Protein AF-A0A9W6RHB8-F1 (afdb_monomer)

Structure (mmCIF, N/CA/C/O backbone):
data_AF-A0A9W6RHB8-F1
#
_entry.id   AF-A0A9W6RHB8-F1
#
loop_
_atom_site.group_PDB
_atom_site.id
_atom_site.type_symbol
_atom_site.label_atom_id
_atom_site.label_alt_id
_atom_site.label_comp_id
_atom_site.label_asym_id
_atom_site.label_entity_id
_atom_site.label_seq_id
_atom_site.pdbx_PDB_ins_code
_atom_site.Cartn_x
_atom_site.Cartn_y
_atom_site.Cartn_z
_atom_site.occupancy
_atom_site.B_iso_or_equiv
_atom_site.auth_seq_id
_atom_site.auth_comp_id
_atom_site.auth_asym_id
_atom_site.auth_atom_id
_atom_site.pdbx_PDB_model_num
ATOM 1 N N . MET A 1 1 ? 45.678 -31.808 -32.257 1.00 39.28 1 MET A N 1
ATOM 2 C CA . MET A 1 1 ? 44.587 -31.016 -32.861 1.00 39.28 1 MET A CA 1
ATOM 3 C C . MET A 1 1 ? 43.554 -30.715 -31.785 1.00 39.28 1 MET A C 1
ATOM 5 O O . MET A 1 1 ? 42.701 -31.534 -31.493 1.00 39.28 1 MET A O 1
ATOM 9 N N . ARG A 1 2 ? 43.715 -29.581 -31.110 1.00 42.38 2 ARG A N 1
ATOM 10 C CA . ARG A 1 2 ? 42.688 -28.933 -30.282 1.00 42.38 2 ARG A CA 1
ATOM 11 C C . ARG A 1 2 ? 42.428 -27.611 -30.992 1.00 42.38 2 ARG A C 1
ATOM 13 O O . ARG A 1 2 ? 43.430 -27.062 -31.427 1.00 42.38 2 ARG A O 1
ATOM 20 N N . HIS A 1 3 ? 41.183 -27.165 -31.146 1.00 41.72 3 HIS A N 1
ATOM 21 C CA . HIS A 1 3 ? 40.726 -25.764 -31.288 1.00 41.72 3 HIS A CA 1
ATOM 22 C C . HIS A 1 3 ? 39.282 -25.791 -31.819 1.00 41.72 3 HIS A C 1
ATOM 24 O O . HIS A 1 3 ? 39.060 -25.892 -33.020 1.00 41.72 3 HIS A O 1
ATOM 30 N N . SER A 1 4 ? 38.302 -25.758 -30.915 1.00 49.09 4 SER A N 1
ATOM 31 C CA . SER A 1 4 ? 36.904 -25.363 -31.172 1.00 49.09 4 SER A CA 1
ATOM 32 C C . SER A 1 4 ? 36.221 -25.205 -29.818 1.00 49.09 4 SER A C 1
ATOM 34 O O . SER A 1 4 ? 35.579 -26.116 -29.316 1.00 49.09 4 SER A O 1
ATOM 36 N N . GLY A 1 5 ? 36.486 -24.074 -29.169 1.00 51.03 5 GLY A N 1
ATOM 37 C CA . GLY A 1 5 ? 35.909 -23.735 -27.865 1.00 51.03 5 GLY A CA 1
ATOM 38 C C . GLY A 1 5 ? 35.937 -22.237 -27.563 1.00 51.03 5 GLY A C 1
ATOM 39 O O . GLY A 1 5 ? 35.930 -21.855 -26.403 1.00 51.03 5 GLY A O 1
ATOM 40 N N . ILE A 1 6 ? 36.042 -21.390 -28.595 1.00 51.69 6 ILE A N 1
ATOM 41 C CA . ILE A 1 6 ? 36.184 -19.928 -28.444 1.00 51.69 6 ILE A CA 1
ATOM 42 C C . ILE A 1 6 ? 34.972 -19.181 -29.040 1.00 51.69 6 ILE A C 1
ATOM 44 O O . ILE A 1 6 ? 34.715 -18.041 -28.671 1.00 51.69 6 ILE A O 1
ATOM 48 N N . ALA A 1 7 ? 34.170 -19.823 -29.899 1.00 50.28 7 ALA A N 1
ATOM 49 C CA . ALA A 1 7 ? 33.041 -19.165 -30.562 1.00 50.28 7 ALA A CA 1
ATOM 50 C C . ALA A 1 7 ? 31.813 -18.948 -29.650 1.00 50.28 7 ALA A C 1
ATOM 52 O O . ALA A 1 7 ? 31.129 -17.943 -29.811 1.00 50.28 7 ALA A O 1
ATOM 53 N N . ASP A 1 8 ? 31.567 -19.814 -28.659 1.00 50.69 8 ASP A N 1
ATOM 54 C CA . ASP A 1 8 ? 30.378 -19.694 -27.791 1.00 50.69 8 ASP A CA 1
ATOM 55 C C . ASP A 1 8 ? 30.495 -18.581 -26.741 1.00 50.69 8 ASP A C 1
ATOM 57 O O . ASP A 1 8 ? 29.520 -17.895 -26.447 1.00 50.69 8 ASP A O 1
ATOM 61 N N . ALA A 1 9 ? 31.693 -18.335 -26.204 1.00 48.38 9 ALA A N 1
ATOM 62 C CA . ALA A 1 9 ? 31.895 -17.275 -25.213 1.00 48.38 9 ALA A CA 1
ATOM 63 C C . ALA A 1 9 ? 31.815 -15.869 -25.836 1.00 48.38 9 ALA A C 1
ATOM 65 O O . ALA A 1 9 ? 31.372 -14.923 -25.186 1.00 48.38 9 ALA A O 1
ATOM 66 N N . ALA A 1 10 ? 32.211 -15.733 -27.105 1.00 47.25 10 ALA A N 1
ATOM 67 C CA . ALA A 1 10 ? 32.173 -14.461 -27.818 1.00 47.25 10 ALA A CA 1
ATOM 68 C C . ALA A 1 10 ? 30.740 -14.047 -28.197 1.00 47.25 10 ALA A C 1
ATOM 70 O O . ALA A 1 10 ? 30.417 -12.867 -28.133 1.00 47.25 10 ALA A O 1
ATOM 71 N N . ILE A 1 11 ? 29.861 -15.000 -28.528 1.00 46.91 11 ILE A N 1
ATOM 72 C CA . ILE A 1 11 ? 28.458 -14.713 -28.874 1.00 46.91 11 ILE A CA 1
ATOM 73 C C . ILE A 1 11 ? 27.655 -14.264 -27.639 1.00 46.91 11 ILE A C 1
ATOM 75 O O . ILE A 1 11 ? 26.781 -13.409 -27.756 1.00 46.91 11 ILE A O 1
ATOM 79 N N . ILE A 1 12 ? 27.995 -14.756 -26.442 1.00 49.03 12 ILE A N 1
ATOM 80 C CA . ILE A 1 12 ? 27.345 -14.340 -25.185 1.00 49.03 12 ILE A CA 1
ATOM 81 C C . ILE A 1 12 ? 27.766 -12.917 -24.766 1.00 49.03 12 ILE A C 1
ATOM 83 O O . ILE A 1 12 ? 26.968 -12.193 -24.175 1.00 49.03 12 ILE A O 1
ATOM 87 N N . ALA A 1 13 ? 28.980 -12.474 -25.111 1.00 42.53 13 ALA A N 1
ATOM 88 C CA . ALA A 1 13 ? 29.477 -11.143 -24.747 1.00 42.53 13 ALA A CA 1
ATOM 89 C C . ALA A 1 13 ? 28.853 -9.998 -25.570 1.00 42.53 13 ALA A C 1
ATOM 91 O O . ALA A 1 13 ? 28.690 -8.896 -25.056 1.00 42.53 13 ALA A O 1
ATOM 92 N N . VAL A 1 14 ? 28.455 -10.243 -26.824 1.00 43.41 14 VAL A N 1
ATOM 93 C CA . VAL A 1 14 ? 27.941 -9.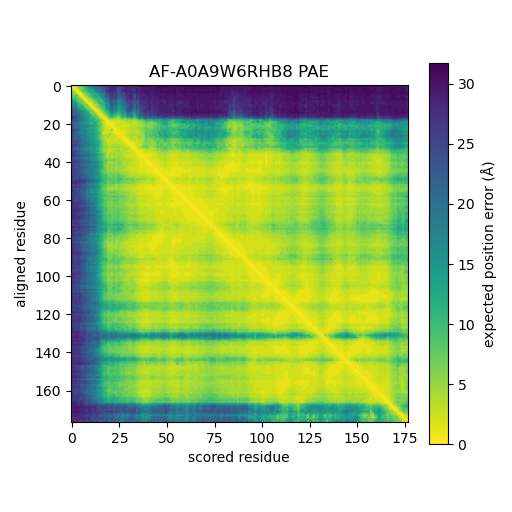185 -27.722 1.00 43.41 14 VAL A CA 1
ATOM 94 C C . VAL A 1 14 ? 26.537 -8.698 -27.325 1.00 43.41 14 VAL A C 1
ATOM 96 O O . VAL A 1 14 ? 26.160 -7.583 -27.663 1.00 43.41 14 VAL A O 1
ATOM 99 N N . MET A 1 15 ? 25.774 -9.477 -26.551 1.00 50.97 15 MET A N 1
ATOM 100 C CA . MET A 1 15 ? 24.428 -9.092 -26.088 1.00 50.97 15 MET A CA 1
ATOM 101 C C . MET A 1 15 ? 24.429 -8.287 -24.770 1.00 50.97 15 MET A C 1
ATOM 103 O O . MET A 1 15 ? 23.370 -7.860 -24.319 1.00 50.97 15 MET A O 1
ATOM 107 N N . ALA A 1 16 ? 25.586 -8.098 -24.121 1.00 52.25 16 ALA A N 1
ATOM 108 C CA . ALA A 1 16 ? 25.685 -7.486 -22.788 1.00 52.25 16 ALA A CA 1
ATOM 109 C C . ALA A 1 16 ? 26.006 -5.975 -22.793 1.00 52.25 16 ALA A C 1
ATOM 111 O O . ALA A 1 16 ? 25.901 -5.336 -21.747 1.00 52.25 16 ALA A O 1
ATOM 112 N N . ASP A 1 17 ? 26.358 -5.402 -23.950 1.00 56.12 17 ASP A N 1
ATOM 113 C CA . ASP A 1 17 ? 26.858 -4.020 -24.079 1.00 56.12 17 ASP A CA 1
ATOM 114 C 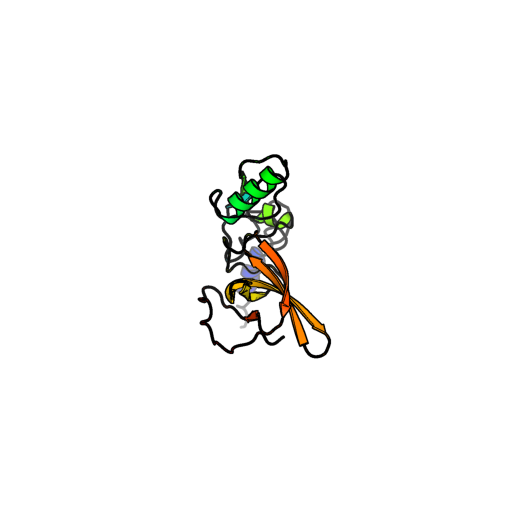C . ASP A 1 17 ? 25.861 -3.030 -24.711 1.00 56.12 17 ASP A C 1
ATOM 116 O O . ASP A 1 17 ? 26.186 -1.858 -24.923 1.00 56.12 17 ASP A O 1
ATOM 120 N N . GLU A 1 18 ? 24.623 -3.447 -24.985 1.00 75.62 18 GLU A N 1
ATOM 121 C CA . GLU A 1 18 ? 23.600 -2.529 -25.489 1.00 75.62 18 GLU A CA 1
ATOM 122 C C . GLU A 1 18 ? 23.061 -1.667 -24.344 1.00 75.62 18 GLU A C 1
ATOM 124 O O . GLU A 1 18 ? 22.109 -2.003 -23.635 1.00 75.62 18 GLU A O 1
ATOM 129 N N . ARG A 1 19 ? 23.720 -0.523 -24.146 1.00 82.44 19 ARG A N 1
ATOM 130 C CA . ARG A 1 19 ? 23.210 0.561 -23.311 1.00 82.44 19 ARG A CA 1
ATOM 131 C C . ARG A 1 19 ? 21.810 0.932 -23.781 1.00 82.44 19 ARG A C 1
ATOM 133 O O . ARG A 1 19 ? 21.548 1.056 -24.976 1.00 82.44 19 ARG A O 1
ATOM 140 N N . CYS A 1 20 ? 20.907 1.143 -22.835 1.00 84.38 20 CYS A N 1
ATOM 141 C CA . CYS A 1 20 ? 19.590 1.664 -23.164 1.00 84.38 20 CYS A CA 1
ATOM 142 C C . CYS A 1 20 ? 19.690 3.097 -23.715 1.00 84.38 20 CYS A C 1
ATOM 144 O O . CYS A 1 20 ? 20.724 3.754 -23.603 1.00 84.38 20 CYS A O 1
ATOM 146 N N . MET A 1 21 ? 18.583 3.639 -24.227 1.00 84.75 21 MET A N 1
ATOM 147 C CA . MET A 1 21 ? 18.522 5.026 -24.720 1.00 84.75 21 MET A CA 1
ATOM 148 C C . MET A 1 21 ? 18.875 6.103 -23.673 1.00 84.75 21 MET A C 1
ATOM 150 O O . MET A 1 21 ? 19.040 7.266 -24.024 1.00 84.75 21 MET A O 1
ATOM 154 N N . HIS A 1 22 ? 18.997 5.719 -22.399 1.00 83.00 22 HIS A N 1
ATOM 155 C CA . HIS A 1 22 ? 19.451 6.564 -21.292 1.00 83.00 22 HIS A CA 1
ATOM 156 C C . HIS A 1 22 ? 20.945 6.379 -20.974 1.00 83.00 22 HIS A C 1
ATOM 158 O O . HIS A 1 22 ? 21.378 6.719 -19.877 1.00 83.00 22 HIS A O 1
ATOM 164 N N . ASP A 1 23 ? 21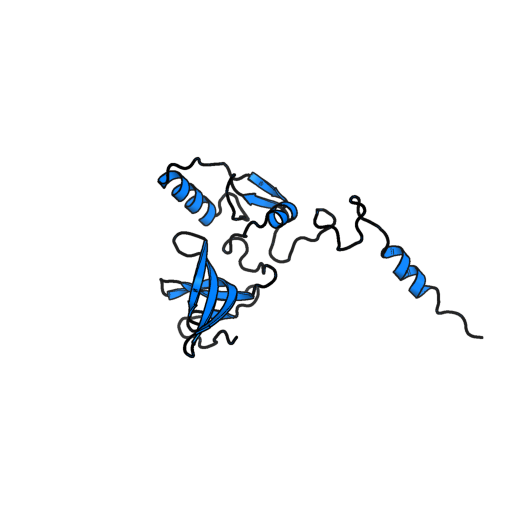.708 5.779 -21.893 1.00 86.62 23 ASP A N 1
ATOM 165 C CA . ASP A 1 23 ? 23.151 5.515 -21.793 1.00 86.62 23 ASP A CA 1
ATOM 166 C C . ASP A 1 23 ? 23.568 4.627 -20.598 1.00 86.62 23 ASP A C 1
ATOM 168 O O . ASP A 1 23 ? 24.739 4.522 -20.226 1.00 86.62 23 ASP A O 1
ATOM 172 N N . MET A 1 24 ? 22.599 3.932 -19.999 1.00 84.50 24 MET A N 1
ATOM 173 C CA . MET A 1 24 ? 22.809 3.016 -18.878 1.00 84.50 24 MET A CA 1
ATOM 174 C C . MET A 1 24 ? 22.868 1.563 -19.337 1.00 84.50 24 MET A C 1
ATOM 176 O O . MET A 1 24 ? 22.152 1.176 -20.263 1.00 84.50 24 MET A O 1
ATOM 180 N N . LEU A 1 25 ? 23.684 0.754 -18.655 1.00 84.62 25 LEU A N 1
ATOM 181 C CA . LEU A 1 25 ? 23.792 -0.683 -18.914 1.00 84.62 25 LEU A CA 1
ATOM 182 C C . LEU A 1 25 ? 22.473 -1.417 -18.599 1.00 84.62 25 LEU A C 1
ATOM 184 O O . LEU A 1 25 ? 21.664 -0.922 -17.797 1.00 84.62 25 LEU A O 1
ATOM 188 N N . PRO A 1 26 ? 22.258 -2.615 -19.176 1.00 76.94 26 PRO A N 1
ATOM 189 C CA . PRO A 1 26 ? 21.133 -3.472 -18.820 1.00 76.94 26 PRO A CA 1
ATOM 190 C C . PRO A 1 26 ? 20.999 -3.645 -17.298 1.00 76.94 26 PRO A C 1
ATOM 192 O O . PRO A 1 26 ? 21.971 -3.915 -16.594 1.00 76.94 26 PRO A O 1
ATOM 195 N N . GLY A 1 27 ? 19.788 -3.437 -16.774 1.00 75.69 27 GLY A N 1
ATOM 196 C CA . GLY A 1 27 ? 19.489 -3.533 -15.339 1.00 75.69 27 GLY A CA 1
ATOM 197 C C . GLY A 1 27 ? 19.832 -2.298 -14.490 1.00 75.69 27 GLY A C 1
ATOM 198 O O . GLY A 1 27 ? 19.413 -2.242 -13.337 1.00 75.69 27 GLY A O 1
ATOM 199 N N . GLN A 1 28 ? 20.527 -1.289 -15.029 1.00 83.00 28 GLN A N 1
ATOM 200 C CA . GLN A 1 28 ? 20.827 -0.041 -14.302 1.00 83.00 28 GLN A CA 1
ATOM 201 C C . GLN A 1 28 ? 19.791 1.062 -14.550 1.00 83.00 28 GLN A C 1
ATOM 203 O O . GLN A 1 28 ? 19.657 1.992 -13.756 1.00 83.00 28 GLN A O 1
ATOM 208 N N . CYS A 1 29 ? 19.027 0.964 -15.640 1.00 85.25 29 CYS A N 1
ATOM 209 C CA . CYS A 1 29 ? 17.996 1.941 -15.954 1.00 85.25 29 CYS A CA 1
ATOM 210 C C . CYS A 1 29 ? 16.709 1.699 -15.159 1.00 85.25 29 CYS A C 1
ATOM 212 O O . CYS A 1 29 ? 16.067 0.659 -15.281 1.00 85.25 29 CYS A O 1
ATOM 214 N N . GLY A 1 30 ? 16.298 2.705 -14.385 1.00 82.50 30 GLY A N 1
ATOM 215 C CA . GLY A 1 30 ? 15.066 2.679 -13.601 1.00 82.50 30 GLY A CA 1
ATOM 216 C C . GLY A 1 30 ? 13.790 3.023 -14.374 1.00 82.50 30 GLY A C 1
ATOM 217 O O . GLY A 1 30 ? 12.745 3.061 -13.742 1.00 82.50 30 GLY A O 1
ATOM 218 N N . GLN A 1 31 ? 13.856 3.291 -15.684 1.00 81.50 31 GLN A N 1
ATOM 219 C CA . GLN A 1 31 ? 12.739 3.811 -16.490 1.00 81.50 31 GLN A CA 1
ATOM 220 C C . GLN A 1 31 ? 12.197 2.782 -17.491 1.00 81.50 31 GLN A C 1
ATOM 222 O O . GLN A 1 31 ? 12.889 1.836 -17.877 1.00 81.50 31 GLN A O 1
ATOM 227 N N . ARG A 1 32 ? 10.965 2.983 -17.972 1.00 82.00 32 ARG A N 1
ATOM 228 C CA . ARG A 1 32 ? 10.413 2.220 -19.105 1.00 82.00 32 ARG A CA 1
ATOM 229 C C . ARG A 1 32 ? 11.061 2.645 -20.433 1.00 82.00 32 ARG A C 1
ATOM 231 O O . ARG A 1 32 ? 11.440 3.802 -20.577 1.00 82.00 32 ARG A O 1
ATOM 238 N N . PRO A 1 33 ? 11.183 1.733 -21.416 1.00 80.88 33 PRO A N 1
ATOM 239 C CA . PRO A 1 33 ? 10.848 0.304 -21.367 1.00 80.88 33 PRO A CA 1
ATOM 240 C C . PRO A 1 33 ? 11.941 -0.571 -20.724 1.00 80.88 33 PRO A C 1
ATOM 242 O O . PRO A 1 33 ? 11.778 -1.783 -20.671 1.00 80.88 33 PRO A O 1
ATOM 245 N N . CYS A 1 34 ? 13.034 0.026 -20.246 1.00 84.25 34 CYS A N 1
ATOM 246 C CA . CYS A 1 34 ? 14.246 -0.670 -19.805 1.00 84.25 34 CYS A CA 1
ATOM 247 C C . CYS A 1 34 ? 14.060 -1.496 -18.523 1.00 84.25 34 CYS A C 1
ATOM 249 O O . CYS A 1 34 ? 14.782 -2.467 -18.313 1.00 84.25 34 CYS A O 1
ATOM 251 N N . ARG A 1 35 ? 13.118 -1.098 -17.662 1.00 85.25 35 ARG A N 1
ATOM 252 C CA . ARG A 1 35 ? 12.757 -1.816 -16.438 1.00 85.25 35 ARG A CA 1
ATOM 253 C C . ARG A 1 35 ? 11.491 -2.646 -16.633 1.00 85.25 35 ARG A C 1
ATOM 255 O O . ARG A 1 35 ? 10.459 -2.140 -17.097 1.00 85.25 35 ARG A O 1
ATOM 262 N N . ASP A 1 36 ? 11.565 -3.902 -16.206 1.00 88.44 36 ASP A N 1
ATOM 263 C CA . ASP A 1 36 ? 10.410 -4.788 -16.140 1.00 88.44 36 ASP A CA 1
ATOM 264 C C . ASP A 1 36 ? 9.433 -4.353 -15.050 1.00 88.44 36 ASP A C 1
ATOM 266 O O . ASP A 1 36 ? 9.810 -3.848 -13.989 1.00 88.44 36 ASP A O 1
ATOM 270 N N . ILE A 1 37 ? 8.149 -4.574 -15.319 1.00 91.44 37 ILE A N 1
ATOM 271 C CA . ILE A 1 37 ? 7.092 -4.337 -14.341 1.00 91.44 37 ILE A CA 1
ATOM 272 C C . ILE A 1 37 ? 7.210 -5.412 -13.256 1.00 91.44 37 ILE A C 1
ATOM 274 O O . ILE A 1 37 ? 7.166 -6.599 -13.591 1.00 91.44 37 ILE A O 1
ATOM 278 N N . PRO A 1 38 ? 7.323 -5.032 -11.970 1.00 91.69 38 PRO A N 1
ATOM 279 C CA . PRO A 1 38 ? 7.390 -6.005 -10.892 1.00 91.69 38 PRO A CA 1
ATOM 280 C C . PRO A 1 38 ? 6.193 -6.961 -10.893 1.00 91.69 38 PRO A C 1
ATOM 282 O O . PRO A 1 38 ? 5.054 -6.562 -11.161 1.00 91.69 38 PRO A O 1
ATOM 285 N N . GLN A 1 39 ? 6.446 -8.223 -10.546 1.00 91.50 39 GLN A N 1
ATOM 286 C CA . GLN A 1 39 ? 5.402 -9.238 -10.456 1.00 91.50 39 GLN A CA 1
ATOM 287 C C . GLN A 1 39 ? 4.272 -8.784 -9.521 1.00 91.50 39 GLN A C 1
ATOM 289 O O . GLN A 1 39 ? 4.505 -8.235 -8.447 1.00 91.50 39 GLN A O 1
ATOM 294 N N . GLY A 1 40 ? 3.027 -9.021 -9.938 1.00 91.94 40 GLY A N 1
ATOM 295 C CA . GLY A 1 40 ? 1.837 -8.624 -9.184 1.00 91.94 40 GLY A CA 1
ATOM 296 C C . GLY A 1 40 ? 1.337 -7.212 -9.499 1.00 91.94 40 GLY A C 1
ATOM 297 O O . GLY A 1 40 ? 0.211 -6.892 -9.115 1.00 91.94 40 GLY A O 1
ATOM 298 N N . LEU A 1 41 ? 2.097 -6.398 -10.243 1.00 95.44 41 LEU A N 1
ATOM 299 C CA . LEU A 1 41 ? 1.672 -5.084 -10.735 1.00 95.44 41 LEU A CA 1
ATOM 300 C C . LEU A 1 41 ? 1.221 -5.116 -12.202 1.00 95.44 41 LEU A C 1
ATOM 302 O O . LEU A 1 41 ? 1.319 -6.121 -12.900 1.00 95.44 41 LEU A O 1
ATOM 306 N N . VAL A 1 42 ? 0.679 -3.986 -12.655 1.00 95.94 42 VAL A N 1
ATOM 307 C CA . VAL A 1 42 ? 0.248 -3.741 -14.038 1.00 95.94 42 VAL A CA 1
ATOM 308 C C . VAL A 1 42 ? 0.959 -2.503 -14.571 1.00 95.94 42 VAL A C 1
ATOM 310 O O . VAL A 1 42 ? 1.327 -1.635 -13.787 1.00 95.94 42 VAL A O 1
ATOM 313 N N . ALA A 1 43 ? 1.102 -2.382 -15.893 1.00 95.12 43 ALA A N 1
ATOM 314 C CA . ALA A 1 43 ? 1.827 -1.270 -16.523 1.00 95.12 43 ALA A CA 1
ATOM 315 C C . ALA A 1 43 ? 1.277 0.121 -16.166 1.00 95.12 43 ALA A C 1
ATOM 317 O O . ALA A 1 43 ? 2.016 1.100 -16.131 1.00 95.12 43 ALA A O 1
ATOM 318 N N . ARG A 1 44 ? -0.035 0.209 -15.930 1.00 96.94 44 ARG A N 1
ATOM 319 C CA . ARG A 1 44 ? -0.780 1.458 -15.765 1.00 96.94 44 ARG A CA 1
ATOM 320 C C . ARG A 1 44 ? -1.530 1.441 -14.444 1.00 96.94 44 ARG A C 1
ATOM 322 O O . ARG A 1 44 ? -2.365 0.567 -14.223 1.00 96.94 44 ARG A O 1
ATOM 329 N N . VAL A 1 45 ? -1.272 2.426 -13.597 1.00 97.88 45 VAL A N 1
ATOM 330 C CA . VAL A 1 45 ? -1.931 2.587 -12.293 1.00 97.88 45 VAL A CA 1
ATOM 331 C C . VAL A 1 45 ? -2.639 3.930 -12.214 1.00 97.88 45 VAL A C 1
ATOM 333 O O . VAL A 1 45 ? -2.397 4.815 -13.031 1.00 97.88 45 VAL A O 1
ATOM 336 N N . TYR A 1 46 ? -3.528 4.074 -11.240 1.00 98.12 46 T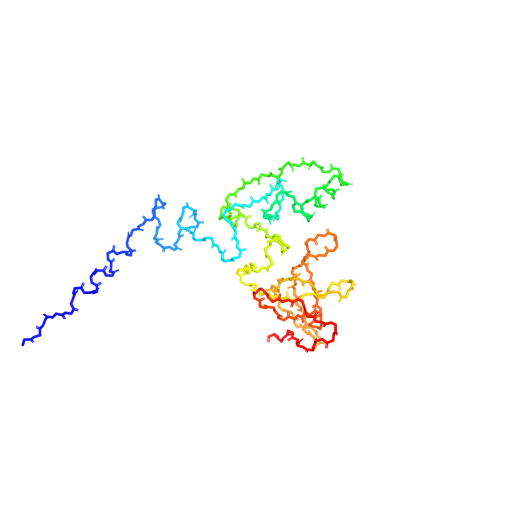YR A N 1
ATOM 337 C CA . TYR A 1 46 ? -4.307 5.276 -10.986 1.00 98.12 46 TYR A CA 1
ATOM 338 C C . TYR A 1 46 ? -3.895 5.899 -9.665 1.00 98.12 46 TYR A C 1
ATOM 340 O O . TYR A 1 46 ? -3.700 5.201 -8.669 1.00 98.12 46 TYR A O 1
ATOM 348 N N . VAL A 1 47 ? -3.802 7.219 -9.651 1.00 96.00 47 VAL A N 1
ATOM 349 C CA . VAL A 1 47 ? -3.535 7.991 -8.443 1.00 96.00 47 VAL A CA 1
ATOM 350 C C . VAL A 1 47 ? -4.166 9.364 -8.569 1.00 96.00 47 VAL A C 1
ATOM 352 O O . VAL A 1 47 ? -4.317 9.883 -9.673 1.00 96.00 47 VAL A O 1
ATOM 355 N N . THR A 1 48 ? -4.545 9.963 -7.452 1.00 95.12 48 THR A N 1
ATOM 356 C CA . THR A 1 48 ? -5.034 11.342 -7.431 1.00 95.12 48 THR A CA 1
ATOM 357 C C . THR A 1 48 ? -3.858 12.295 -7.251 1.00 95.12 48 THR A C 1
ATOM 359 O O . THR A 1 48 ? -2.776 11.910 -6.795 1.00 95.12 48 THR A O 1
ATOM 362 N N . GLU A 1 49 ? -4.038 13.556 -7.623 1.00 92.19 49 GLU A N 1
ATOM 363 C CA . GLU A 1 49 ? -3.077 14.594 -7.255 1.00 92.19 49 GLU A CA 1
ATOM 364 C C . GLU A 1 49 ? -2.930 14.657 -5.724 1.00 92.19 49 GLU A C 1
ATOM 366 O O . GLU A 1 49 ? -3.900 14.443 -4.996 1.00 92.19 49 GLU A O 1
ATOM 371 N N . GLY A 1 50 ? -1.694 14.816 -5.239 1.00 86.75 50 GLY A N 1
ATOM 372 C CA . GLY A 1 50 ? -1.369 14.761 -3.807 1.00 86.75 50 GLY A CA 1
ATOM 373 C C . GLY A 1 50 ? -1.574 13.401 -3.118 1.00 86.75 50 GLY A C 1
ATOM 374 O O . GLY A 1 50 ? -1.352 13.304 -1.919 1.00 86.75 50 GLY A O 1
ATOM 375 N N . GLY A 1 51 ? -2.010 12.358 -3.836 1.00 90.00 51 GLY A N 1
ATOM 376 C CA . GLY A 1 51 ? -2.206 11.019 -3.279 1.00 90.00 51 GLY A CA 1
ATOM 377 C C . GLY A 1 51 ? -0.940 10.159 -3.325 1.00 90.00 51 GLY A C 1
ATOM 378 O O . GLY A 1 51 ? -0.264 10.105 -4.356 1.00 90.00 51 GLY A O 1
ATOM 379 N N . ASP A 1 52 ? -0.693 9.417 -2.244 1.00 90.44 52 ASP A N 1
ATOM 380 C CA . ASP A 1 52 ? 0.507 8.579 -2.068 1.00 90.44 52 ASP A CA 1
ATOM 381 C C . ASP A 1 52 ? 0.270 7.086 -2.332 1.00 90.44 52 ASP A C 1
ATOM 383 O O . ASP A 1 52 ? 1.186 6.277 -2.198 1.00 90.44 52 ASP A O 1
ATOM 387 N N . VAL A 1 53 ? -0.959 6.700 -2.691 1.00 93.94 53 VAL A N 1
ATOM 388 C CA . VAL A 1 53 ? -1.344 5.298 -2.899 1.00 93.94 53 VAL A CA 1
ATOM 389 C C . VAL A 1 53 ? -1.751 5.056 -4.350 1.00 93.94 53 VAL A C 1
ATOM 391 O O . VAL A 1 53 ? -2.614 5.743 -4.895 1.00 93.94 53 VAL A O 1
ATOM 394 N N . LEU A 1 54 ? -1.137 4.053 -4.976 1.00 96.50 54 LEU A N 1
ATOM 395 C CA . LEU A 1 54 ? -1.401 3.624 -6.348 1.00 96.50 54 LEU A CA 1
ATOM 396 C C . LEU A 1 54 ? -2.509 2.570 -6.391 1.00 96.50 54 LEU A C 1
ATOM 398 O O . LEU A 1 54 ? -2.472 1.570 -5.671 1.00 96.50 54 LEU A O 1
ATOM 402 N N . HIS A 1 55 ? -3.472 2.753 -7.287 1.00 97.62 55 HIS A N 1
ATOM 403 C CA . HIS A 1 55 ? -4.630 1.880 -7.454 1.00 97.62 55 HIS A CA 1
ATOM 404 C C . HIS A 1 55 ? -4.643 1.220 -8.837 1.00 97.62 55 HIS A C 1
ATOM 406 O O . HIS A 1 55 ? -4.181 1.788 -9.821 1.00 97.62 55 HIS A O 1
ATOM 412 N N . ARG A 1 56 ? -5.211 0.014 -8.938 1.00 97.38 56 ARG A N 1
ATOM 413 C CA . ARG A 1 56 ? -5.377 -0.691 -10.225 1.00 97.38 56 ARG A CA 1
ATOM 414 C C . ARG A 1 56 ? -6.494 -0.098 -11.087 1.00 97.38 56 ARG A C 1
ATOM 416 O O . ARG A 1 56 ? -6.468 -0.236 -12.301 1.00 97.38 56 ARG A O 1
ATOM 423 N N . SER A 1 57 ? -7.484 0.525 -10.455 1.00 96.69 57 SER A N 1
ATOM 424 C CA . SER A 1 57 ? -8.679 1.064 -11.104 1.00 96.69 57 SER A CA 1
ATOM 425 C C . SER A 1 57 ? -9.078 2.389 -10.445 1.00 96.69 57 SER A C 1
ATOM 427 O O . SER A 1 57 ? -8.918 2.509 -9.223 1.00 96.69 57 SER A O 1
ATOM 429 N N . PRO A 1 58 ? -9.629 3.355 -11.209 1.00 96.31 58 PRO A N 1
ATOM 430 C CA . PRO A 1 58 ? -10.181 4.591 -10.653 1.00 96.31 58 PRO A CA 1
ATOM 431 C C . PRO A 1 58 ? -11.415 4.323 -9.774 1.00 96.31 58 PRO A C 1
ATOM 433 O O . PRO A 1 58 ? -11.777 5.143 -8.936 1.00 96.31 58 PRO A O 1
ATOM 436 N N . ASP A 1 59 ? -12.021 3.140 -9.900 1.00 95.00 59 ASP A N 1
ATOM 437 C CA . ASP A 1 59 ? -13.196 2.716 -9.141 1.00 95.00 59 ASP A CA 1
ATOM 438 C C . ASP A 1 59 ? -12.856 1.945 -7.862 1.00 95.00 59 ASP A C 1
ATOM 440 O O . ASP A 1 59 ? -13.746 1.411 -7.196 1.00 95.00 59 ASP A O 1
ATOM 444 N N . CYS A 1 60 ? -11.571 1.860 -7.503 1.00 94.56 60 CYS A N 1
ATOM 445 C CA . CYS A 1 60 ? -11.150 1.188 -6.283 1.00 94.56 60 CYS A CA 1
ATOM 446 C C . CYS A 1 60 ? -11.888 1.763 -5.063 1.00 94.56 60 CYS A C 1
ATOM 448 O O . CYS A 1 60 ? -11.877 2.971 -4.824 1.00 94.56 60 CYS A O 1
ATOM 450 N N . ARG A 1 61 ? -12.486 0.886 -4.246 1.00 92.06 61 ARG A N 1
ATOM 451 C CA . ARG A 1 61 ? -13.210 1.292 -3.033 1.00 92.06 61 ARG A CA 1
ATOM 452 C C . ARG A 1 61 ? -12.342 2.156 -2.111 1.00 92.06 61 ARG A C 1
ATOM 454 O O . ARG A 1 61 ? -12.776 3.234 -1.727 1.00 92.06 61 ARG A O 1
ATOM 461 N N . ALA A 1 62 ? -11.105 1.729 -1.841 1.00 91.00 62 ALA A N 1
ATOM 462 C CA . ALA A 1 62 ? -10.175 2.468 -0.986 1.00 91.00 62 ALA A CA 1
ATOM 463 C C . ALA A 1 62 ? -9.820 3.863 -1.542 1.00 91.00 62 ALA A C 1
ATOM 465 O O . ALA A 1 62 ? -9.632 4.802 -0.772 1.00 91.00 62 ALA A O 1
ATOM 466 N N . LEU A 1 63 ? -9.770 4.022 -2.872 1.00 93.50 63 LEU A N 1
ATOM 467 C CA . LEU A 1 63 ? -9.554 5.322 -3.520 1.00 93.50 63 LEU A CA 1
ATOM 468 C C . LEU A 1 63 ? -10.747 6.256 -3.289 1.00 93.50 63 LEU A C 1
ATOM 470 O O . LEU A 1 63 ? -10.573 7.396 -2.860 1.00 93.50 63 LEU A O 1
ATOM 474 N N . ARG A 1 64 ? -11.966 5.751 -3.518 1.00 92.50 64 ARG A N 1
ATOM 475 C CA . ARG A 1 64 ? -13.213 6.498 -3.288 1.00 92.50 64 ARG A CA 1
ATOM 476 C C . ARG A 1 64 ? -13.366 6.894 -1.820 1.00 92.50 64 ARG A C 1
ATOM 478 O O . ARG A 1 64 ? -13.685 8.040 -1.524 1.00 92.50 64 ARG A O 1
ATOM 485 N N . GLU A 1 65 ? -13.094 5.976 -0.897 1.00 90.81 65 GLU A N 1
ATOM 486 C CA . GLU A 1 65 ? -13.103 6.244 0.547 1.00 90.81 65 GLU A CA 1
ATOM 487 C C . GLU A 1 65 ? -12.065 7.306 0.937 1.00 90.81 65 GLU A C 1
ATOM 489 O O . GLU A 1 65 ? -12.374 8.206 1.721 1.00 90.81 65 GLU A O 1
ATOM 494 N N . GLY A 1 66 ? -10.865 7.252 0.349 1.00 90.31 66 GLY A N 1
ATOM 495 C CA . GLY A 1 66 ? -9.830 8.272 0.514 1.00 90.31 66 GLY A CA 1
ATOM 496 C C . GLY A 1 66 ? -10.294 9.661 0.068 1.00 90.31 66 GLY A C 1
ATOM 497 O O . GLY A 1 66 ? -10.176 10.616 0.834 1.00 90.31 66 GLY A O 1
ATOM 498 N N . GLN A 1 67 ? -10.901 9.765 -1.117 1.00 92.75 67 GLN A N 1
ATOM 499 C CA . GLN A 1 67 ? -11.481 11.016 -1.625 1.00 92.75 67 GLN A CA 1
ATOM 500 C C . GLN A 1 67 ? -12.622 11.522 -0.724 1.00 92.75 67 GLN A C 1
ATOM 502 O O . GLN A 1 67 ? -12.636 12.685 -0.332 1.00 92.75 67 GLN A O 1
ATOM 507 N N . LEU A 1 68 ? -13.537 10.654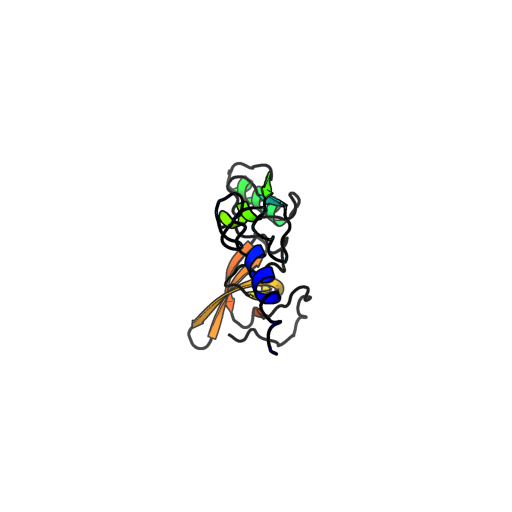 -0.278 1.00 92.25 68 LEU A N 1
ATOM 508 C CA . LEU A 1 68 ? -14.595 11.045 0.667 1.00 92.25 68 LEU A CA 1
ATOM 509 C C . LEU A 1 68 ? -14.028 11.559 2.000 1.00 92.25 68 LEU A C 1
ATOM 511 O O . LEU A 1 68 ? -14.563 12.499 2.590 1.00 92.25 68 LEU A O 1
ATOM 515 N N . LYS A 1 69 ? -12.936 10.964 2.490 1.00 90.06 69 LYS A N 1
ATOM 516 C CA . LYS A 1 69 ? -12.239 11.414 3.702 1.00 90.06 69 LYS A CA 1
ATOM 517 C C . LYS A 1 69 ? -11.563 12.770 3.499 1.00 90.06 69 LYS A C 1
ATOM 519 O O . LYS A 1 69 ? -11.624 13.597 4.408 1.00 90.06 69 LYS A O 1
ATOM 524 N N . ALA A 1 70 ? -10.966 13.005 2.333 1.00 90.94 70 ALA A N 1
ATOM 525 C CA . ALA A 1 70 ? -10.405 14.297 1.948 1.00 90.94 70 ALA A CA 1
ATOM 526 C C . ALA A 1 70 ? -11.498 15.383 1.921 1.00 90.94 70 ALA A C 1
ATOM 528 O O . ALA A 1 70 ? -11.356 16.407 2.591 1.00 90.94 70 ALA A O 1
ATOM 529 N N . ALA A 1 71 ? -12.650 15.104 1.296 1.00 93.19 71 ALA A N 1
ATOM 530 C CA . ALA A 1 71 ? -13.802 16.014 1.279 1.00 93.19 71 ALA A CA 1
ATOM 531 C C . ALA A 1 71 ? -14.277 16.381 2.691 1.00 93.19 71 ALA A C 1
ATOM 533 O O . ALA A 1 71 ? -14.465 17.554 3.003 1.00 93.19 71 ALA A O 1
ATOM 534 N N . ARG A 1 72 ? -14.421 15.389 3.584 1.00 93.88 72 ARG A N 1
ATOM 535 C CA . ARG A 1 72 ? -14.814 15.621 4.990 1.00 93.88 72 ARG A CA 1
ATOM 536 C C . ARG A 1 72 ? -13.816 16.487 5.761 1.00 93.88 72 ARG A C 1
ATOM 538 O O . ARG A 1 72 ? -14.182 17.070 6.774 1.00 93.88 72 ARG A O 1
ATOM 545 N N . ARG A 1 73 ? -12.564 16.552 5.305 1.00 92.44 73 ARG A N 1
ATOM 546 C CA . ARG A 1 73 ? -11.501 17.396 5.867 1.00 92.44 73 ARG A CA 1
ATOM 547 C C . ARG A 1 73 ? -11.393 18.758 5.175 1.00 92.44 73 ARG A C 1
ATOM 549 O O . ARG A 1 73 ? -10.466 19.500 5.477 1.00 92.44 73 ARG A O 1
ATOM 556 N N . GLY A 1 74 ? -12.299 19.078 4.249 1.00 94.62 74 GLY A N 1
ATOM 557 C CA . GLY A 1 74 ? -12.253 20.309 3.458 1.00 94.62 74 GLY A CA 1
ATOM 558 C C . GLY A 1 74 ? -11.104 20.349 2.447 1.00 94.62 74 GLY A C 1
ATOM 559 O O . GLY A 1 74 ? -10.746 21.426 1.982 1.00 94.62 74 GLY A O 1
ATOM 560 N N . GLN A 1 75 ? -10.501 19.201 2.126 1.00 92.81 75 GLN A N 1
ATOM 561 C CA . GLN A 1 75 ? -9.457 19.110 1.109 1.00 92.81 75 GLN A CA 1
ATOM 562 C C . GLN A 1 75 ? -10.083 19.063 -0.287 1.00 92.81 75 GLN A C 1
ATOM 564 O O . GLN A 1 75 ? -11.190 18.550 -0.470 1.00 92.81 75 GLN A O 1
ATOM 569 N N . GLN A 1 76 ? -9.355 19.583 -1.274 1.00 92.00 76 GLN A N 1
ATOM 570 C CA . GLN A 1 76 ? -9.768 19.521 -2.669 1.00 92.00 76 GLN A CA 1
ATOM 571 C C . GLN A 1 76 ? -9.764 18.068 -3.164 1.00 92.00 76 GLN A C 1
ATOM 573 O O . GLN A 1 76 ? -8.858 17.291 -2.859 1.00 92.00 76 GLN A O 1
ATOM 578 N N . LEU A 1 77 ? -10.804 17.706 -3.915 1.00 93.88 77 LEU A N 1
ATOM 579 C CA . LEU A 1 77 ? -10.878 16.425 -4.609 1.00 93.88 77 LEU A CA 1
ATOM 580 C C . LEU A 1 77 ? -10.237 16.554 -5.981 1.00 93.88 77 LEU A C 1
ATOM 582 O O . LEU A 1 77 ? -10.388 17.574 -6.653 1.00 93.88 77 LEU A O 1
ATOM 586 N N . HIS A 1 78 ? -9.549 15.499 -6.393 1.00 93.75 78 HIS A N 1
ATOM 587 C CA . HIS A 1 78 ? -8.859 15.454 -7.673 1.00 93.75 78 HIS A CA 1
ATOM 588 C C . HIS A 1 78 ? -9.258 14.178 -8.398 1.00 93.75 78 HIS A C 1
ATOM 590 O O . HIS A 1 78 ? -9.316 13.109 -7.789 1.00 93.75 78 HIS A O 1
ATOM 596 N N . GLU A 1 79 ? -9.504 14.284 -9.700 1.00 94.81 79 GLU A N 1
ATOM 597 C CA . GLU A 1 79 ? -9.813 13.124 -10.529 1.00 94.81 79 GLU A CA 1
ATOM 598 C C . GLU A 1 79 ? -8.621 12.148 -10.569 1.00 94.81 79 GLU A C 1
ATOM 600 O O . GLU A 1 79 ? -7.463 12.580 -10.676 1.00 94.81 79 GLU A O 1
ATOM 605 N N . PRO A 1 80 ? -8.856 10.825 -10.492 1.00 96.88 80 PRO A N 1
ATOM 606 C CA . PRO A 1 80 ? -7.794 9.845 -10.647 1.00 96.88 80 PRO A CA 1
ATOM 607 C C . PRO A 1 80 ? -7.163 9.930 -12.039 1.00 96.88 80 PRO A C 1
ATOM 609 O O . PRO A 1 80 ? -7.813 9.696 -13.058 1.00 96.88 80 PRO A O 1
ATOM 612 N N . ARG A 1 81 ? -5.857 10.185 -12.089 1.00 96.69 81 ARG A N 1
ATOM 613 C CA . ARG A 1 81 ? -5.071 10.142 -13.326 1.00 96.69 81 ARG A CA 1
ATOM 614 C C . ARG A 1 81 ? -4.384 8.796 -13.465 1.00 96.69 81 ARG A C 1
ATOM 616 O O . ARG A 1 81 ? -3.917 8.224 -12.480 1.00 96.69 81 ARG A O 1
ATOM 623 N N . SER A 1 82 ? -4.287 8.311 -14.698 1.00 97.56 82 SER A N 1
ATOM 624 C CA . SER A 1 82 ? -3.559 7.082 -14.986 1.00 97.56 82 SER A CA 1
ATOM 625 C C . SER A 1 82 ? -2.129 7.386 -15.422 1.00 97.56 82 SER A C 1
ATOM 627 O O . SER A 1 82 ? -1.917 8.171 -16.350 1.00 97.56 82 SER A O 1
ATOM 629 N N . ILE A 1 83 ? -1.159 6.745 -14.777 1.00 95.44 83 ILE A N 1
ATOM 630 C CA . ILE A 1 83 ? 0.284 6.955 -14.959 1.00 95.44 83 ILE A CA 1
ATOM 631 C C . ILE A 1 83 ? 1.007 5.621 -15.187 1.00 95.44 83 ILE A C 1
ATOM 633 O O . ILE A 1 83 ? 0.430 4.557 -14.946 1.00 95.44 83 ILE A O 1
ATOM 637 N N . ASP A 1 84 ? 2.241 5.679 -15.689 1.00 94.44 84 ASP A N 1
ATOM 638 C CA . ASP A 1 84 ? 3.113 4.504 -15.777 1.00 94.44 84 ASP A CA 1
ATOM 639 C C . ASP A 1 84 ? 3.533 4.045 -14.373 1.00 94.44 84 ASP A C 1
ATOM 641 O O . ASP A 1 84 ? 3.824 4.863 -13.496 1.00 94.44 84 ASP A O 1
ATOM 645 N N . VAL A 1 85 ? 3.511 2.734 -14.134 1.00 94.44 85 VAL A N 1
ATOM 646 C CA . VAL A 1 85 ? 3.799 2.170 -12.811 1.00 94.44 85 VAL A CA 1
ATOM 647 C C . VAL A 1 85 ? 5.262 2.328 -12.404 1.00 94.44 85 VAL A C 1
ATOM 649 O O . VAL A 1 85 ? 5.532 2.507 -11.221 1.00 94.44 85 VAL A O 1
ATOM 652 N N . ILE A 1 86 ? 6.205 2.285 -13.346 1.00 91.56 86 ILE A N 1
ATOM 653 C CA . ILE A 1 86 ? 7.632 2.401 -13.039 1.00 91.56 86 ILE A CA 1
ATOM 654 C C . ILE A 1 86 ? 7.950 3.824 -12.587 1.00 91.56 86 ILE A C 1
ATOM 656 O O . ILE A 1 86 ? 8.581 4.002 -11.545 1.00 91.56 86 ILE A O 1
ATOM 660 N N . ASP A 1 87 ? 7.417 4.824 -13.290 1.00 89.19 87 ASP A N 1
ATOM 661 C CA . ASP A 1 87 ? 7.538 6.230 -12.887 1.00 89.19 87 ASP A CA 1
ATOM 662 C C . ASP A 1 87 ? 6.887 6.474 -11.516 1.00 89.19 87 ASP A C 1
ATOM 664 O O . ASP A 1 87 ? 7.410 7.209 -10.679 1.00 89.19 87 ASP A O 1
ATOM 668 N N . ALA A 1 88 ? 5.744 5.829 -11.262 1.00 91.31 88 ALA A N 1
ATOM 669 C CA . ALA A 1 88 ? 5.020 5.951 -10.004 1.00 91.31 88 ALA A CA 1
ATOM 670 C C . ALA A 1 88 ? 5.785 5.355 -8.811 1.00 91.31 88 ALA A C 1
ATOM 672 O O . ALA A 1 88 ? 5.788 5.951 -7.733 1.00 91.31 88 ALA A O 1
ATOM 673 N N . LEU A 1 89 ? 6.423 4.196 -9.004 1.00 89.06 89 LEU A N 1
ATOM 674 C CA . LEU A 1 89 ? 7.264 3.552 -7.993 1.00 89.06 89 LEU A CA 1
ATOM 675 C C . LEU A 1 89 ? 8.543 4.351 -7.726 1.00 89.06 89 LEU A C 1
ATOM 677 O O . LEU A 1 89 ? 8.973 4.420 -6.581 1.00 89.06 89 LEU A O 1
ATOM 681 N N . GLY A 1 90 ? 9.110 5.003 -8.746 1.00 86.00 90 GLY A N 1
ATOM 682 C CA . GLY A 1 90 ? 10.251 5.912 -8.584 1.00 86.00 90 GLY A CA 1
ATOM 683 C C . GLY A 1 90 ? 9.953 7.160 -7.741 1.00 86.00 90 GLY A C 1
ATOM 684 O O . GLY A 1 90 ? 10.881 7.847 -7.331 1.00 86.00 90 GLY A O 1
ATOM 685 N N . ALA A 1 91 ? 8.677 7.451 -7.468 1.00 86.75 91 ALA A N 1
ATOM 686 C CA . ALA A 1 91 ? 8.232 8.544 -6.605 1.00 86.75 91 ALA A CA 1
ATOM 687 C C . ALA A 1 91 ? 7.854 8.083 -5.180 1.00 86.75 91 ALA A C 1
ATOM 689 O O . ALA A 1 91 ? 7.080 8.772 -4.515 1.00 86.75 91 ALA A O 1
ATOM 690 N N . ASP A 1 92 ? 8.326 6.908 -4.742 1.00 85.19 92 ASP A N 1
ATOM 691 C CA . ASP A 1 92 ? 8.109 6.324 -3.405 1.00 85.19 92 ASP A CA 1
ATOM 692 C C . ASP A 1 92 ? 6.634 6.180 -2.984 1.00 85.19 92 ASP A C 1
ATOM 694 O O . ASP A 1 92 ? 6.287 6.144 -1.801 1.00 85.19 92 ASP A O 1
ATOM 698 N N . ARG A 1 93 ? 5.728 6.063 -3.960 1.00 89.75 93 ARG A N 1
ATOM 699 C CA . ARG A 1 93 ? 4.299 5.873 -3.691 1.00 89.75 93 ARG A CA 1
ATOM 700 C C . ARG A 1 93 ? 4.030 4.435 -3.267 1.00 89.75 93 ARG A C 1
ATOM 702 O O . ARG A 1 93 ? 4.447 3.481 -3.927 1.00 89.75 93 ARG A O 1
ATOM 709 N N . ALA A 1 94 ? 3.253 4.270 -2.202 1.00 90.88 94 ALA A N 1
ATOM 710 C CA . ALA A 1 94 ? 2.771 2.960 -1.794 1.00 90.88 94 ALA A CA 1
ATOM 711 C C . ALA A 1 94 ? 1.773 2.416 -2.825 1.00 90.88 94 ALA A C 1
ATOM 713 O O . ALA A 1 94 ? 1.078 3.167 -3.508 1.00 90.88 94 ALA A O 1
ATOM 714 N N . VAL A 1 95 ? 1.628 1.096 -2.909 1.00 94.75 95 VAL A N 1
ATOM 715 C CA . VAL A 1 95 ? 0.533 0.491 -3.674 1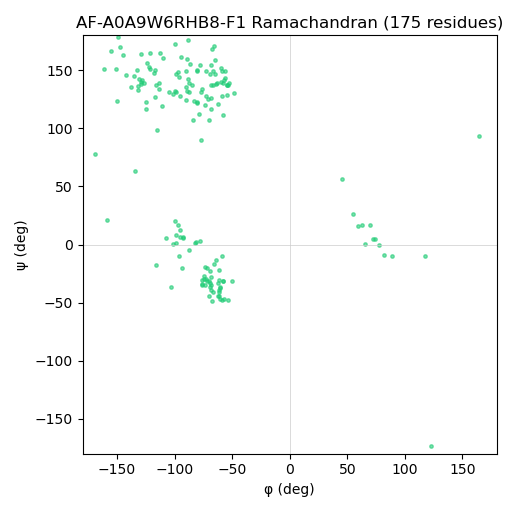.00 94.75 95 VAL A CA 1
ATOM 716 C C . VAL A 1 95 ? -0.624 0.124 -2.754 1.00 94.75 95 VAL A C 1
ATOM 718 O O . VAL A 1 95 ? -0.433 -0.233 -1.589 1.00 94.75 95 VAL A O 1
ATOM 721 N N . CYS A 1 96 ? -1.839 0.193 -3.286 1.00 95.56 96 CYS A N 1
ATOM 722 C CA . CYS A 1 96 ? -3.029 -0.261 -2.590 1.00 95.56 96 CYS A CA 1
ATOM 723 C C . CYS A 1 96 ? -3.003 -1.789 -2.455 1.00 95.56 96 CYS A C 1
ATOM 725 O O . CYS A 1 96 ? -3.124 -2.504 -3.453 1.00 95.56 96 CYS A O 1
ATOM 727 N N . ILE A 1 97 ? -2.943 -2.286 -1.220 1.00 95.06 97 ILE A N 1
ATOM 728 C CA . ILE A 1 97 ? -2.895 -3.726 -0.913 1.00 95.06 97 ILE A CA 1
ATOM 729 C C . ILE A 1 97 ? -4.147 -4.456 -1.419 1.00 95.06 97 ILE A C 1
ATOM 731 O O . ILE A 1 97 ? -4.074 -5.607 -1.828 1.00 95.06 97 ILE A O 1
ATOM 735 N N . GLN A 1 98 ? -5.303 -3.789 -1.477 1.00 93.06 98 GLN A N 1
ATOM 736 C CA . GLN A 1 98 ? -6.511 -4.386 -2.059 1.00 93.06 98 GLN A CA 1
ATOM 737 C C . GLN A 1 98 ? -6.402 -4.572 -3.578 1.00 93.06 98 GLN A C 1
ATOM 739 O O . GLN A 1 98 ? -6.930 -5.534 -4.128 1.00 93.06 98 GLN A O 1
ATOM 744 N N . CYS A 1 99 ? -5.755 -3.629 -4.266 1.00 96.00 99 CYS A N 1
ATOM 745 C CA . CYS A 1 99 ? -5.576 -3.692 -5.715 1.00 96.00 99 CYS A CA 1
ATOM 746 C C .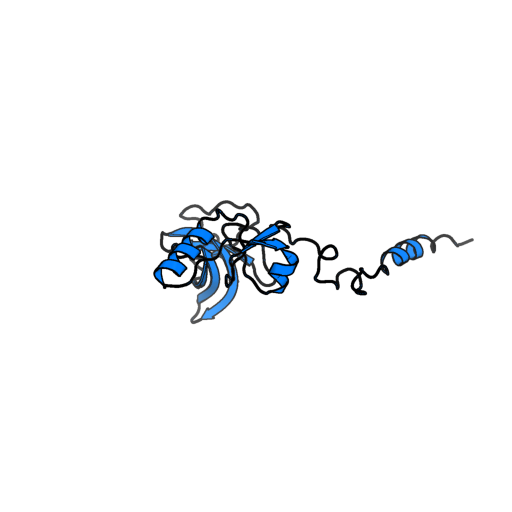 CYS A 1 99 ? -4.490 -4.692 -6.113 1.00 96.00 99 CYS A C 1
ATOM 748 O O . CYS A 1 99 ? -4.581 -5.313 -7.172 1.00 96.00 99 CYS A O 1
ATOM 750 N N . PHE A 1 100 ? -3.458 -4.804 -5.281 1.00 96.38 100 PHE A N 1
ATOM 751 C CA . PHE A 1 100 ? -2.245 -5.560 -5.550 1.00 96.38 100 PHE A CA 1
ATOM 752 C C . PHE A 1 100 ? -1.875 -6.402 -4.326 1.00 96.38 100 PHE A C 1
ATOM 754 O O . PHE A 1 100 ? -0.829 -6.164 -3.725 1.00 96.38 100 PHE A O 1
ATOM 761 N N . PRO A 1 101 ? -2.727 -7.365 -3.926 1.00 95.12 101 PRO A N 1
ATOM 762 C CA . PRO A 1 101 ? -2.483 -8.134 -2.714 1.00 95.12 101 PRO A CA 1
ATOM 763 C C . PRO A 1 101 ? -1.166 -8.894 -2.812 1.00 95.12 101 PRO A C 1
ATOM 765 O O . PRO A 1 101 ? -0.444 -8.964 -1.834 1.00 95.12 101 PRO A O 1
ATOM 768 N N . ASP A 1 102 ? -0.800 -9.398 -3.984 1.00 95.81 102 ASP A N 1
ATOM 769 C CA . ASP A 1 102 ? 0.375 -10.259 -4.136 1.00 95.81 102 ASP A CA 1
ATOM 770 C C . ASP A 1 102 ? 1.645 -9.515 -4.569 1.00 95.81 102 ASP A C 1
ATOM 772 O O . ASP A 1 102 ? 2.662 -10.147 -4.841 1.00 95.81 102 ASP A O 1
ATOM 776 N N . TYR A 1 103 ? 1.608 -8.180 -4.642 1.00 95.31 103 TYR A N 1
ATOM 777 C CA . TYR A 1 103 ? 2.825 -7.408 -4.869 1.00 95.31 103 TYR A CA 1
ATOM 778 C C . TYR A 1 103 ? 3.643 -7.322 -3.582 1.00 95.31 103 TYR A C 1
ATOM 780 O O . TYR A 1 103 ? 3.122 -6.946 -2.531 1.00 95.31 103 TYR A O 1
ATOM 788 N N . VAL A 1 104 ? 4.936 -7.623 -3.691 1.00 94.00 104 VAL A N 1
ATOM 789 C CA . VAL A 1 104 ? 5.881 -7.605 -2.573 1.00 94.00 104 VAL A CA 1
ATOM 790 C C . VAL A 1 104 ? 6.922 -6.516 -2.824 1.00 94.00 104 VAL A C 1
ATOM 792 O O . VAL A 1 104 ? 7.866 -6.745 -3.581 1.00 94.00 104 VAL A O 1
ATOM 795 N N . PRO A 1 105 ? 6.767 -5.319 -2.227 1.00 91.62 105 PRO A N 1
ATOM 796 C CA . PRO A 1 105 ? 7.831 -4.326 -2.222 1.00 91.62 105 PRO A CA 1
ATOM 797 C C . PRO A 1 105 ? 9.119 -4.891 -1.617 1.00 91.62 105 PRO A C 1
ATOM 799 O O . PRO A 1 105 ? 9.076 -5.720 -0.700 1.00 91.62 105 PRO A O 1
ATOM 802 N N . GLU A 1 106 ? 10.261 -4.400 -2.090 1.00 89.00 106 GLU A N 1
ATOM 803 C CA . GLU A 1 106 ? 11.569 -4.774 -1.556 1.00 89.00 106 GLU A CA 1
ATOM 804 C C . GLU A 1 106 ? 11.631 -4.577 -0.031 1.00 89.00 106 GLU A C 1
ATOM 806 O O . GLU A 1 106 ? 11.095 -3.614 0.518 1.00 89.00 106 GLU A O 1
ATOM 811 N N . GLY A 1 107 ? 12.249 -5.532 0.669 1.00 91.00 107 GLY A N 1
ATOM 812 C CA . GLY A 1 107 ? 12.367 -5.504 2.129 1.00 91.00 107 GLY A CA 1
ATOM 813 C C . GLY A 1 107 ? 11.078 -5.833 2.892 1.00 91.00 107 GLY A C 1
ATOM 814 O O . GLY A 1 107 ? 11.078 -5.779 4.120 1.00 91.00 107 GLY A O 1
ATOM 815 N N . THR A 1 108 ? 9.991 -6.200 2.206 1.00 94.94 108 THR A N 1
ATOM 816 C CA . THR A 1 108 ? 8.734 -6.619 2.843 1.00 94.94 108 THR A CA 1
ATOM 817 C C . THR A 1 108 ? 8.435 -8.096 2.607 1.00 94.94 108 THR A C 1
ATOM 819 O O . THR A 1 108 ? 9.033 -8.744 1.750 1.00 94.94 108 THR A O 1
ATOM 822 N N . LYS A 1 109 ? 7.506 -8.651 3.389 1.00 95.69 109 LYS A N 1
ATOM 823 C CA . LYS A 1 109 ? 7.003 -10.018 3.215 1.00 95.69 109 LYS A CA 1
ATOM 824 C C . LYS A 1 109 ? 5.480 -10.025 3.237 1.00 95.69 109 LYS A C 1
ATOM 826 O O . LYS A 1 109 ? 4.872 -9.307 4.032 1.00 95.69 109 LYS A O 1
ATOM 831 N N . LEU A 1 110 ? 4.863 -10.863 2.406 1.00 96.31 110 LEU A N 1
ATOM 832 C CA . LEU A 1 110 ? 3.420 -11.073 2.457 1.00 96.31 110 LEU A CA 1
ATOM 833 C C . LEU A 1 110 ? 3.023 -11.704 3.795 1.00 96.31 110 LEU A C 1
ATOM 835 O O . LEU A 1 110 ? 3.686 -12.607 4.314 1.00 96.31 110 LEU A O 1
ATOM 839 N N . CYS A 1 111 ? 1.921 -11.220 4.354 1.00 96.69 111 CYS A N 1
ATOM 840 C CA . CYS A 1 111 ? 1.317 -11.808 5.535 1.00 96.69 111 CYS A CA 1
ATOM 841 C C . CYS A 1 111 ? -0.210 -11.723 5.483 1.00 96.69 111 CYS A C 1
ATOM 843 O O . CYS A 1 111 ? -0.792 -10.952 4.710 1.00 96.69 111 CYS A O 1
ATOM 845 N N . TRP A 1 112 ? -0.857 -12.521 6.325 1.00 96.38 112 TRP A N 1
ATOM 846 C CA . TRP A 1 112 ? -2.198 -12.235 6.808 1.00 96.38 112 TRP A CA 1
ATOM 847 C C . TRP A 1 112 ? -2.096 -11.414 8.086 1.00 96.38 112 TRP A C 1
ATOM 849 O O . TRP A 1 112 ? -1.309 -11.738 8.978 1.00 96.38 112 TRP A O 1
ATOM 859 N N . VAL A 1 113 ? -2.919 -10.377 8.177 1.00 96.12 113 VAL A N 1
ATOM 860 C CA . VAL A 1 113 ? -3.078 -9.537 9.363 1.00 96.12 113 VAL A CA 1
ATOM 861 C C . VAL A 1 113 ? -4.478 -9.743 9.905 1.00 96.12 113 VAL A C 1
ATOM 863 O O . VAL A 1 113 ? -5.449 -9.717 9.148 1.00 96.12 113 VAL A O 1
ATOM 866 N N . ARG A 1 114 ? -4.597 -9.940 11.214 1.00 94.75 114 ARG A N 1
ATOM 867 C CA . ARG A 1 114 ? -5.897 -9.984 11.872 1.00 94.75 114 ARG A CA 1
ATOM 868 C C . ARG A 1 114 ? -6.418 -8.560 12.072 1.00 94.75 114 ARG A C 1
ATOM 870 O O . ARG A 1 114 ? -5.835 -7.760 12.814 1.00 94.75 114 ARG A O 1
ATOM 877 N N . GLY A 1 115 ? -7.485 -8.240 11.347 1.00 91.31 115 GLY A N 1
ATOM 878 C CA . GLY A 1 115 ? -8.227 -6.993 11.471 1.00 91.31 115 GLY A CA 1
ATOM 879 C C . GLY A 1 115 ? -8.956 -6.900 12.809 1.00 91.31 115 GLY A C 1
ATOM 880 O O . GLY A 1 115 ? -9.070 -7.880 13.548 1.00 91.31 115 GLY A O 1
ATOM 881 N N . ASP A 1 116 ? -9.455 -5.707 13.118 1.00 87.06 116 ASP A N 1
ATOM 882 C CA . ASP A 1 116 ? -10.127 -5.433 14.393 1.00 87.06 116 ASP A CA 1
ATOM 883 C C . ASP A 1 116 ? -11.488 -6.154 14.494 1.00 87.06 116 ASP A C 1
ATOM 885 O O . ASP A 1 116 ? -11.936 -6.488 15.588 1.00 87.06 116 ASP A O 1
ATOM 889 N N . ASP A 1 117 ? -12.091 -6.504 13.350 1.00 87.69 117 ASP A N 1
ATOM 890 C CA . ASP A 1 117 ? -13.271 -7.376 13.239 1.00 87.69 117 ASP A CA 1
ATOM 891 C C . ASP A 1 117 ? -12.940 -8.878 13.394 1.00 87.69 117 ASP A C 1
ATOM 893 O O . ASP A 1 117 ? -13.807 -9.742 13.248 1.00 87.69 117 ASP A O 1
ATOM 897 N N . GLY A 1 118 ? -11.675 -9.207 13.673 1.00 89.38 118 GLY A N 1
ATOM 898 C CA . GLY A 1 118 ? -11.173 -10.566 13.834 1.00 89.38 118 GLY A CA 1
ATOM 899 C C . GLY A 1 118 ? -10.943 -11.324 12.526 1.00 89.38 118 GLY A C 1
ATOM 900 O O . GLY A 1 118 ? -10.500 -12.475 12.585 1.00 89.38 118 GLY A O 1
ATOM 901 N N . ARG A 1 119 ? -11.209 -10.724 11.357 1.00 91.25 119 ARG A N 1
ATOM 902 C CA . ARG A 1 119 ? -10.959 -11.361 10.057 1.00 91.25 119 ARG A CA 1
ATOM 903 C C . ARG A 1 119 ? -9.496 -11.255 9.654 1.00 91.25 119 ARG A C 1
ATOM 905 O O . ARG A 1 119 ? -8.815 -10.277 9.945 1.00 91.25 119 ARG A O 1
ATOM 912 N N . TRP A 1 120 ? -9.025 -12.255 8.919 1.00 93.88 120 TRP A N 1
ATOM 913 C CA . TRP A 1 120 ? -7.713 -12.219 8.284 1.00 93.88 120 TRP A CA 1
ATOM 914 C C . TRP A 1 120 ? -7.787 -11.466 6.959 1.00 93.88 120 TRP A C 1
ATOM 916 O O . TRP A 1 120 ? -8.560 -11.830 6.072 1.00 93.88 120 TRP A O 1
ATOM 926 N N . VAL A 1 121 ? -6.966 -10.429 6.820 1.00 94.50 121 VAL A N 1
ATOM 927 C CA . VAL A 1 121 ? -6.855 -9.620 5.603 1.00 94.50 121 VAL A CA 1
ATOM 928 C C . VAL A 1 121 ? -5.417 -9.617 5.081 1.00 94.50 121 VAL A C 1
ATOM 930 O O . VAL A 1 121 ? -4.485 -9.798 5.869 1.00 94.50 121 VAL A O 1
ATOM 933 N N . PRO A 1 122 ? -5.200 -9.432 3.766 1.00 96.25 122 PRO A N 1
ATOM 934 C CA . PRO A 1 122 ? -3.856 -9.319 3.217 1.00 96.25 122 PRO A CA 1
ATOM 935 C C . PRO A 1 122 ? -3.101 -8.132 3.823 1.00 96.25 122 PRO A C 1
ATOM 937 O O . PRO A 1 122 ? -3.657 -7.040 3.977 1.00 96.25 122 PRO A O 1
ATOM 940 N N . GLY A 1 123 ? -1.819 -8.333 4.108 1.00 96.06 123 GLY A N 1
ATOM 941 C CA . GLY A 1 123 ? -0.909 -7.282 4.532 1.00 96.06 123 GLY A CA 1
ATOM 942 C C . GLY A 1 123 ? 0.530 -7.524 4.089 1.00 96.06 123 GLY A C 1
ATOM 943 O O . GLY A 1 123 ? 0.857 -8.531 3.452 1.00 96.06 123 GLY A O 1
ATOM 944 N N . LEU A 1 124 ? 1.371 -6.555 4.437 1.00 96.69 124 LEU A N 1
ATOM 945 C CA . LEU A 1 124 ? 2.808 -6.529 4.204 1.00 96.69 124 LEU A CA 1
ATOM 946 C C . LEU A 1 124 ? 3.525 -6.320 5.534 1.00 96.69 124 LEU A C 1
ATOM 948 O O . LEU A 1 124 ? 3.377 -5.270 6.160 1.00 96.69 124 LEU A O 1
ATOM 952 N N . LEU A 1 125 ? 4.319 -7.299 5.949 1.00 96.75 125 LEU A N 1
ATOM 953 C CA . LEU A 1 125 ? 5.233 -7.190 7.078 1.00 96.75 125 LEU A CA 1
ATOM 954 C C . LEU A 1 125 ? 6.504 -6.466 6.634 1.00 96.75 125 LEU A C 1
ATOM 956 O O . LEU A 1 125 ? 7.175 -6.915 5.708 1.00 96.75 125 LEU A O 1
ATOM 960 N N . THR A 1 126 ? 6.838 -5.362 7.302 1.00 94.62 126 THR A N 1
ATOM 961 C CA . THR A 1 126 ? 7.990 -4.516 6.950 1.00 94.62 126 THR A CA 1
ATOM 962 C C . THR A 1 126 ? 9.180 -4.724 7.875 1.00 94.62 126 THR A C 1
ATOM 964 O O . THR A 1 126 ? 10.321 -4.682 7.433 1.00 94.62 126 THR A O 1
ATOM 967 N N . ARG A 1 127 ? 8.943 -4.953 9.171 1.00 94.94 127 ARG A N 1
ATOM 968 C CA . ARG A 1 127 ? 10.009 -5.252 10.137 1.00 94.94 127 ARG A CA 1
ATOM 969 C C . ARG A 1 127 ? 9.469 -5.906 11.398 1.00 94.94 127 ARG A C 1
ATOM 971 O O . ARG A 1 127 ? 8.359 -5.609 11.839 1.00 94.94 127 ARG A O 1
ATOM 978 N N . TRP A 1 128 ? 10.311 -6.716 12.023 1.00 95.06 128 TRP A N 1
ATOM 979 C CA . TRP A 1 128 ? 10.083 -7.237 13.364 1.00 95.06 128 TRP A CA 1
ATOM 980 C C . TRP A 1 128 ? 10.673 -6.321 14.433 1.00 95.06 128 TRP A C 1
ATOM 982 O O . TRP A 1 128 ? 11.689 -5.657 14.228 1.00 95.06 128 TRP A O 1
ATOM 992 N N . LYS A 1 129 ? 10.035 -6.315 15.599 1.00 93.94 129 LYS A N 1
ATOM 993 C CA . LYS A 1 129 ? 10.560 -5.774 16.849 1.00 93.94 129 LYS A CA 1
ATOM 994 C C . LYS A 1 129 ? 10.344 -6.816 17.943 1.00 93.94 129 LYS A C 1
ATOM 996 O O . LYS A 1 129 ? 9.237 -7.332 18.079 1.00 93.94 129 LYS A O 1
ATOM 1001 N N . HIS A 1 130 ? 11.376 -7.075 18.733 1.00 92.50 130 HIS A N 1
ATOM 1002 C CA . HIS A 1 130 ? 11.269 -7.861 19.957 1.00 92.50 130 HIS A CA 1
ATOM 1003 C C . HIS A 1 130 ? 11.173 -6.915 21.159 1.00 92.50 130 HIS A C 1
ATOM 1005 O O . HIS A 1 130 ? 11.946 -5.959 21.249 1.00 92.50 130 HIS A O 1
ATOM 1011 N N . ASP A 1 131 ? 10.203 -7.136 22.043 1.00 85.50 131 ASP A N 1
ATOM 1012 C CA . ASP A 1 131 ? 10.001 -6.337 23.254 1.00 85.50 131 ASP A CA 1
ATOM 1013 C C . ASP A 1 131 ? 9.373 -7.200 24.356 1.00 85.50 131 ASP A C 1
ATOM 1015 O O . ASP A 1 131 ? 8.307 -7.776 24.134 1.00 85.50 131 ASP A O 1
ATOM 1019 N N . ALA A 1 132 ? 10.030 -7.275 25.521 1.00 78.75 132 ALA A N 1
ATOM 1020 C CA . ALA A 1 132 ? 9.591 -8.034 26.700 1.00 78.75 132 ALA A CA 1
ATOM 1021 C C . ALA A 1 132 ? 9.091 -9.463 26.376 1.00 78.75 132 ALA A C 1
ATOM 1023 O O . ALA A 1 132 ? 7.945 -9.809 26.660 1.00 78.75 132 ALA A O 1
ATOM 1024 N N . ASP A 1 133 ? 9.946 -10.263 25.729 1.00 85.31 133 ASP A N 1
ATOM 1025 C CA . ASP A 1 133 ? 9.699 -11.664 25.332 1.00 85.31 133 ASP A CA 1
ATOM 1026 C C . ASP A 1 133 ? 8.557 -11.890 24.327 1.00 85.31 133 ASP A C 1
ATOM 1028 O O . ASP A 1 133 ? 8.079 -13.013 24.149 1.00 85.31 133 ASP A O 1
ATOM 1032 N N . ARG A 1 134 ? 8.110 -10.836 23.632 1.00 90.69 134 ARG A N 1
ATOM 1033 C CA . ARG A 1 134 ? 7.130 -10.951 22.542 1.00 90.69 134 ARG A CA 1
ATOM 1034 C C . ARG A 1 134 ? 7.628 -10.301 21.263 1.00 90.69 134 ARG A C 1
ATOM 1036 O O . ARG A 1 134 ? 8.162 -9.186 21.268 1.00 90.69 134 ARG A O 1
ATOM 1043 N N . TRP A 1 135 ? 7.376 -10.969 20.140 1.00 93.75 135 TRP A N 1
ATOM 1044 C CA . TRP A 1 135 ? 7.582 -10.390 18.821 1.00 93.75 135 TRP A CA 1
ATOM 1045 C C . TRP A 1 135 ? 6.368 -9.585 18.382 1.00 93.75 135 TRP A C 1
ATOM 1047 O O . TRP A 1 135 ? 5.217 -9.995 18.535 1.00 93.75 135 TRP A O 1
ATOM 1057 N N . ARG A 1 136 ? 6.636 -8.422 17.794 1.00 95.31 136 ARG A N 1
ATOM 1058 C CA . ARG A 1 136 ? 5.631 -7.575 17.158 1.00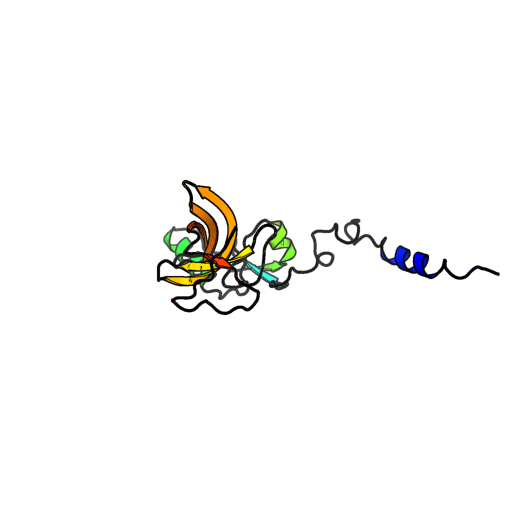 95.31 136 ARG A CA 1
ATOM 1059 C C . ARG A 1 136 ? 6.114 -7.148 15.782 1.00 95.31 136 ARG A C 1
ATOM 1061 O O . ARG A 1 136 ? 7.275 -6.773 15.613 1.00 95.31 136 ARG A O 1
ATOM 1068 N N . GLY A 1 137 ? 5.228 -7.209 14.801 1.00 95.50 137 GLY A N 1
ATOM 1069 C CA . GLY A 1 137 ? 5.522 -6.878 13.413 1.00 95.50 137 GLY A CA 1
ATOM 1070 C C . GLY A 1 137 ? 4.942 -5.523 13.042 1.00 95.50 137 GLY A C 1
ATOM 1071 O O . GLY A 1 137 ? 3.768 -5.257 13.300 1.00 95.50 137 GLY A O 1
ATOM 1072 N N . TRP A 1 138 ? 5.747 -4.661 12.428 1.00 96.75 138 TRP A N 1
ATOM 1073 C CA . TRP A 1 138 ? 5.216 -3.511 11.705 1.00 96.75 138 TRP A CA 1
ATOM 1074 C C . TRP A 1 138 ? 4.593 -4.010 10.412 1.00 96.75 138 TRP A C 1
ATOM 1076 O O . TRP A 1 138 ? 5.275 -4.617 9.585 1.00 96.75 138 TRP A O 1
ATOM 1086 N N . VAL A 1 139 ? 3.300 -3.764 10.250 1.00 96.56 139 VAL A N 1
ATOM 1087 C CA . VAL A 1 139 ? 2.528 -4.250 9.115 1.00 96.56 139 VAL A CA 1
ATOM 1088 C C . VAL A 1 139 ? 1.747 -3.137 8.455 1.00 96.56 139 VAL A C 1
ATOM 1090 O O . VAL A 1 139 ? 1.166 -2.289 9.131 1.00 96.56 139 VAL A O 1
ATOM 1093 N N . SER A 1 140 ? 1.717 -3.171 7.128 1.00 95.69 140 SER A N 1
ATOM 1094 C CA . SER A 1 140 ? 0.807 -2.370 6.316 1.00 95.69 140 SER A CA 1
ATOM 1095 C C . SER A 1 140 ? -0.345 -3.249 5.850 1.00 95.69 140 SER A C 1
ATOM 1097 O O . SER A 1 140 ? -0.103 -4.336 5.334 1.00 95.69 140 SER A O 1
ATOM 1099 N N . TYR A 1 141 ? -1.589 -2.817 6.034 1.00 95.31 141 TYR A N 1
ATOM 1100 C CA . TYR A 1 141 ? -2.778 -3.563 5.605 1.00 95.31 141 TYR A CA 1
ATOM 1101 C C . TYR A 1 141 ? -3.963 -2.618 5.392 1.00 95.31 141 TYR A C 1
ATOM 1103 O O . TYR A 1 141 ? -3.913 -1.452 5.792 1.00 95.31 141 TYR A O 1
ATOM 1111 N N . LEU A 1 142 ? -5.026 -3.103 4.744 1.00 91.69 142 LEU A N 1
ATOM 1112 C CA . LEU A 1 142 ? -6.268 -2.344 4.600 1.00 91.69 142 LEU A CA 1
ATOM 1113 C C . LEU A 1 142 ? -7.139 -2.521 5.852 1.00 91.69 142 LEU A C 1
ATOM 1115 O O . LEU A 1 142 ? -7.740 -3.578 6.041 1.00 91.69 142 LEU A O 1
ATOM 1119 N N . ALA A 1 143 ? -7.223 -1.479 6.675 1.00 88.94 143 ALA A N 1
ATOM 1120 C CA . ALA A 1 143 ? -8.208 -1.368 7.746 1.00 88.94 143 ALA A CA 1
ATOM 1121 C C . ALA A 1 143 ? -9.507 -0.728 7.219 1.00 88.94 143 ALA A C 1
ATOM 1123 O O . ALA A 1 143 ? -9.576 -0.275 6.075 1.00 88.94 143 ALA A O 1
ATOM 1124 N N . GLU A 1 144 ? -10.536 -0.628 8.065 1.00 79.56 144 GLU A N 1
ATOM 1125 C CA . GLU A 1 144 ? -11.831 -0.030 7.692 1.00 79.56 144 GLU A CA 1
ATOM 1126 C C . GLU A 1 144 ? -11.718 1.417 7.192 1.00 79.56 144 GLU A C 1
ATOM 1128 O O . GLU A 1 144 ? -12.497 1.856 6.354 1.00 79.56 144 GLU A O 1
ATOM 1133 N N . 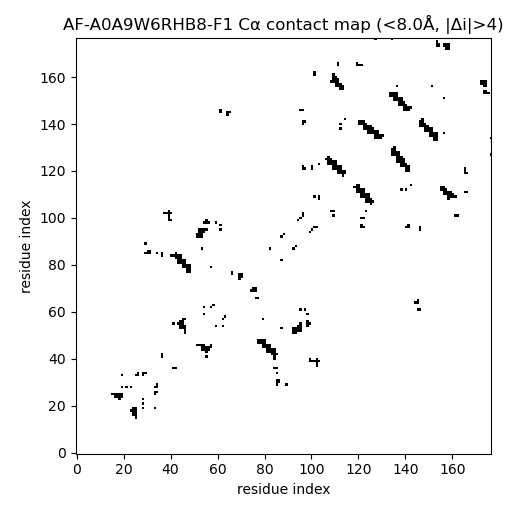THR A 1 145 ? -10.741 2.174 7.702 1.00 77.94 145 THR A N 1
ATOM 1134 C CA . THR A 1 145 ? -10.572 3.603 7.384 1.00 77.94 145 THR A CA 1
ATOM 1135 C C . THR A 1 145 ? -9.522 3.880 6.305 1.00 77.94 145 THR A C 1
ATOM 1137 O O . THR A 1 145 ? -9.177 5.048 6.067 1.00 77.94 145 THR A O 1
ATOM 1140 N N . GLY A 1 146 ? -9.014 2.819 5.671 1.00 85.56 146 GLY A N 1
ATOM 1141 C CA . GLY A 1 146 ? -7.998 2.858 4.627 1.00 85.56 146 GLY A CA 1
ATOM 1142 C C . GLY A 1 146 ? -6.756 2.029 4.953 1.00 85.56 146 GLY A C 1
ATOM 1143 O O . GLY A 1 146 ? -6.695 1.291 5.937 1.00 85.56 146 GLY A O 1
ATOM 1144 N N . GLN A 1 147 ? -5.750 2.148 4.088 1.00 91.38 147 GLN A N 1
ATOM 1145 C CA . GLN A 1 147 ? -4.464 1.485 4.278 1.00 91.38 147 GLN A CA 1
ATOM 1146 C C . GLN A 1 147 ? -3.684 2.169 5.402 1.00 91.38 147 GLN A C 1
ATOM 1148 O O . GLN A 1 147 ? -3.515 3.388 5.390 1.00 91.38 147 GLN A O 1
ATOM 1153 N N . VAL A 1 148 ? -3.224 1.384 6.373 1.00 91.75 148 VAL A N 1
ATOM 1154 C CA . VAL A 1 148 ? -2.508 1.866 7.561 1.00 91.75 148 VAL A CA 1
ATOM 1155 C C . VAL A 1 148 ? -1.257 1.036 7.796 1.00 91.75 148 VAL A C 1
ATOM 1157 O O . VAL A 1 148 ? -1.250 -0.156 7.496 1.00 91.75 148 VAL A O 1
ATOM 1160 N N . THR A 1 149 ? -0.227 1.654 8.375 1.00 94.12 149 THR A N 1
ATOM 1161 C CA . THR A 1 149 ? 0.974 0.966 8.864 1.00 94.12 149 THR A CA 1
ATOM 1162 C C . THR A 1 149 ? 1.000 1.035 10.387 1.00 94.12 149 THR A C 1
ATOM 1164 O O . THR A 1 149 ? 1.009 2.124 10.955 1.00 94.12 149 THR A O 1
ATOM 1167 N N . THR A 1 150 ? 0.984 -0.113 11.062 1.00 95.50 150 THR A N 1
ATOM 1168 C CA . THR A 1 150 ? 0.921 -0.190 12.532 1.00 95.50 150 THR A CA 1
ATOM 1169 C C . THR A 1 150 ? 1.674 -1.401 13.075 1.00 95.50 150 THR A C 1
ATOM 1171 O O . THR A 1 150 ? 2.089 -2.276 12.319 1.00 95.50 150 THR A O 1
ATOM 1174 N N . LEU A 1 151 ? 1.852 -1.456 14.392 1.00 95.50 151 LEU A N 1
ATOM 1175 C CA . LEU A 1 151 ? 2.464 -2.576 15.096 1.00 95.50 151 LEU A CA 1
ATOM 1176 C C . LEU A 1 151 ? 1.380 -3.592 15.499 1.00 95.50 151 LEU A C 1
ATOM 1178 O O . LEU A 1 151 ? 0.429 -3.228 16.188 1.00 95.50 151 LEU A O 1
ATOM 1182 N N . LYS A 1 152 ? 1.526 -4.857 15.096 1.00 95.31 152 LYS A N 1
ATOM 1183 C CA . LYS A 1 152 ? 0.650 -5.977 15.492 1.00 95.31 152 LYS A CA 1
ATOM 1184 C C . LYS A 1 152 ? 1.446 -7.028 16.267 1.00 95.31 152 LYS A C 1
ATOM 1186 O O . LYS A 1 152 ? 2.644 -7.197 16.030 1.00 95.31 152 LYS A O 1
ATOM 1191 N N . ASP A 1 153 ? 0.795 -7.705 17.210 1.00 93.81 153 ASP A N 1
ATOM 1192 C CA . ASP A 1 153 ? 1.396 -8.838 17.924 1.00 93.81 153 ASP A CA 1
ATOM 1193 C C . ASP A 1 153 ? 1.614 -10.013 16.957 1.00 93.81 153 ASP A C 1
ATOM 1195 O O . ASP A 1 153 ? 0.860 -10.181 15.998 1.00 93.81 153 ASP A O 1
ATOM 1199 N N . GLN A 1 154 ? 2.644 -10.826 17.198 1.00 93.38 154 GLN A N 1
ATOM 1200 C CA . GLN A 1 154 ? 2.917 -12.047 16.430 1.00 93.38 154 GLN A CA 1
ATOM 1201 C C . GLN A 1 154 ? 1.694 -12.972 16.290 1.00 93.38 154 GLN A C 1
ATOM 1203 O O . GLN A 1 154 ? 1.545 -13.641 15.267 1.00 93.38 154 GLN A O 1
ATOM 1208 N N . ASP A 1 155 ? 0.798 -13.003 17.282 1.00 92.25 155 ASP A N 1
ATOM 1209 C CA . ASP A 1 155 ? -0.384 -13.863 17.261 1.00 92.25 155 ASP A CA 1
ATOM 1210 C C . ASP A 1 155 ? -1.456 -13.362 16.274 1.00 92.25 155 ASP A C 1
ATOM 1212 O O . ASP A 1 155 ? -2.264 -14.166 15.798 1.00 92.25 155 ASP A O 1
ATOM 1216 N N . ASP A 1 156 ? -1.399 -12.086 15.879 1.00 94.44 156 ASP A N 1
ATOM 1217 C CA . ASP A 1 156 ? -2.271 -11.445 14.886 1.00 94.44 156 ASP A CA 1
ATOM 1218 C C . ASP A 1 156 ? -1.661 -11.423 13.477 1.00 94.44 156 ASP A C 1
ATOM 1220 O O . ASP A 1 156 ? -2.170 -10.730 12.591 1.00 94.44 156 ASP A O 1
ATOM 1224 N N . LEU A 1 157 ? -0.580 -12.182 13.259 1.00 95.19 157 LEU A N 1
ATOM 1225 C CA . LEU A 1 157 ? 0.146 -12.266 11.994 1.00 95.19 157 LEU A CA 1
ATOM 1226 C C . LEU A 1 157 ? 0.331 -13.719 11.540 1.00 95.19 157 LEU A C 1
ATOM 1228 O O . LEU A 1 157 ? 0.600 -14.617 12.343 1.00 95.19 157 LEU A O 1
ATOM 1232 N N . ARG A 1 158 ? 0.219 -13.961 10.232 1.00 94.62 158 ARG A N 1
ATOM 1233 C CA . ARG A 1 158 ? 0.520 -15.258 9.593 1.00 94.62 158 ARG A CA 1
ATOM 1234 C C . ARG A 1 158 ? 1.332 -15.048 8.322 1.00 94.62 158 ARG A C 1
ATOM 1236 O O . ARG A 1 158 ? 1.095 -14.042 7.656 1.00 94.62 158 ARG A O 1
ATOM 1243 N N . PRO A 1 159 ? 2.267 -15.943 7.966 1.00 94.88 159 PRO A N 1
ATOM 1244 C CA . PRO A 1 159 ? 2.869 -15.906 6.638 1.00 94.88 159 PRO A CA 1
ATOM 1245 C C . PRO A 1 159 ? 1.781 -16.077 5.577 1.00 94.88 159 PRO A C 1
ATOM 1247 O O . PRO A 1 159 ? 0.730 -16.657 5.859 1.00 94.88 159 PRO A O 1
ATOM 1250 N N . ARG A 1 160 ? 2.018 -15.515 4.393 1.00 95.12 160 ARG A N 1
ATOM 1251 C CA . ARG A 1 160 ? 1.112 -15.645 3.258 1.00 95.12 160 ARG A CA 1
ATOM 1252 C C . ARG A 1 160 ? 1.898 -15.884 1.980 1.00 95.12 160 ARG A C 1
ATOM 1254 O O . ARG A 1 160 ? 2.849 -15.156 1.719 1.00 95.12 160 ARG A O 1
ATOM 1261 N N . GLU A 1 161 ? 1.448 -16.828 1.173 1.00 93.88 161 GLU A N 1
ATOM 1262 C CA . GLU A 1 161 ? 1.954 -17.065 -0.177 1.00 93.88 161 GLU A CA 1
ATOM 1263 C C . GLU A 1 161 ? 1.108 -16.342 -1.239 1.00 93.88 161 GLU A C 1
ATOM 1265 O O . GLU A 1 161 ? -0.042 -15.946 -1.013 1.00 93.88 161 GLU A O 1
ATOM 1270 N N . VAL A 1 162 ? 1.680 -16.166 -2.431 1.00 93.62 162 VAL A N 1
ATOM 1271 C CA . VAL A 1 162 ? 0.982 -15.565 -3.579 1.00 93.62 162 VAL A CA 1
ATOM 1272 C C . VAL A 1 162 ? -0.267 -16.381 -3.925 1.00 93.62 162 VAL A C 1
ATOM 1274 O O . VAL A 1 162 ? -0.196 -17.594 -4.115 1.00 93.62 162 VAL A O 1
ATOM 1277 N N . GLY A 1 163 ? -1.420 -15.714 -4.025 1.00 91.88 163 GLY A N 1
ATOM 1278 C CA . GLY A 1 163 ? -2.695 -16.362 -4.348 1.00 91.88 163 GLY A CA 1
ATOM 1279 C C . GLY A 1 163 ? -3.288 -17.230 -3.229 1.00 91.88 163 GLY A C 1
ATOM 1280 O O . GLY A 1 163 ? -4.321 -17.873 -3.443 1.00 91.88 163 GLY A O 1
ATOM 1281 N N . GLU A 1 164 ? -2.680 -17.254 -2.039 1.00 92.88 164 GLU A N 1
ATOM 1282 C CA . GLU A 1 164 ? -3.218 -17.984 -0.894 1.00 92.88 164 GLU A CA 1
ATOM 1283 C C . GLU A 1 164 ? -4.562 -17.385 -0.443 1.00 92.88 164 GLU A C 1
ATOM 1285 O O . GLU A 1 164 ? -4.804 -16.176 -0.522 1.00 92.88 164 GLU A O 1
ATOM 1290 N N . ARG A 1 165 ? -5.460 -18.242 0.052 1.00 91.25 165 ARG A N 1
ATOM 1291 C CA . ARG A 1 165 ? -6.746 -17.823 0.626 1.00 91.25 165 ARG A CA 1
ATOM 1292 C C . ARG A 1 165 ? -6.604 -17.489 2.116 1.00 91.25 165 ARG A C 1
ATOM 1294 O O . ARG A 1 165 ? -5.725 -18.044 2.764 1.00 91.25 165 ARG A O 1
ATOM 1301 N N . PRO A 1 166 ? -7.492 -16.646 2.677 1.00 88.38 166 PRO A N 1
ATOM 1302 C CA . PRO A 1 166 ? -7.441 -16.306 4.095 1.00 88.38 166 PRO A CA 1
ATOM 1303 C C . PRO A 1 166 ? -7.516 -17.548 5.004 1.00 88.38 166 PRO A C 1
ATOM 1305 O O . PRO A 1 166 ? -8.321 -18.445 4.720 1.00 88.38 166 PRO A O 1
ATOM 1308 N N . PRO A 1 167 ? -6.755 -17.582 6.115 1.00 87.69 167 PRO A N 1
ATOM 1309 C CA . PRO A 1 167 ? -6.838 -18.633 7.121 1.00 87.69 167 PRO A CA 1
ATOM 1310 C C . PRO A 1 167 ? -8.239 -18.730 7.722 1.00 87.69 167 PRO A C 1
ATOM 1312 O O . PRO A 1 167 ? -8.951 -17.727 7.862 1.00 87.69 167 PRO A O 1
ATOM 1315 N N . ARG A 1 168 ? -8.632 -19.936 8.135 1.00 81.62 168 ARG A N 1
ATOM 1316 C CA . ARG A 1 168 ? -9.878 -20.134 8.878 1.00 81.62 168 ARG A CA 1
ATOM 1317 C C . ARG A 1 168 ? -9.684 -19.717 10.333 1.00 81.62 168 ARG A C 1
ATOM 1319 O O . ARG A 1 168 ? -8.582 -19.744 10.883 1.00 81.62 168 ARG A O 1
ATOM 1326 N N . SER A 1 169 ? -10.778 -19.334 10.985 1.00 67.00 169 SER A N 1
ATOM 1327 C CA . SER A 1 169 ? -10.781 -19.078 12.426 1.00 67.00 169 SER A CA 1
ATOM 1328 C C . SER A 1 169 ? -10.325 -20.345 13.166 1.00 67.00 169 SER A C 1
ATOM 1330 O O . SER A 1 169 ? -11.032 -21.348 13.141 1.00 67.00 169 SER A O 1
ATOM 1332 N N . GLY A 1 170 ? -9.140 -20.305 13.785 1.00 63.03 170 GLY A N 1
ATOM 1333 C CA . GLY A 1 170 ? -8.540 -21.439 14.505 1.00 63.03 170 GLY A CA 1
ATOM 1334 C C . GLY A 1 170 ? -7.212 -21.958 13.939 1.00 63.03 170 GLY A C 1
ATOM 1335 O O . GLY A 1 170 ? -6.551 -22.736 14.622 1.00 63.03 170 GLY A O 1
ATOM 1336 N N . ASP A 1 171 ? -6.778 -21.509 12.755 1.00 66.25 171 ASP A N 1
ATOM 1337 C CA . ASP A 1 171 ? -5.503 -21.953 12.174 1.00 66.25 171 ASP A CA 1
ATOM 1338 C C . ASP A 1 171 ? -4.286 -21.430 12.971 1.00 66.25 171 ASP A C 1
ATOM 1340 O O . ASP A 1 171 ? -4.126 -20.228 13.240 1.00 66.25 171 ASP A O 1
ATOM 1344 N N . SER A 1 172 ? -3.418 -22.368 13.371 1.00 59.12 172 SER A N 1
ATOM 1345 C CA . SER A 1 172 ? -2.355 -22.169 14.365 1.00 59.12 172 SER A CA 1
ATOM 1346 C C . SER A 1 172 ? -0.963 -21.907 13.793 1.00 59.12 172 SER A C 1
ATOM 1348 O O . SER A 1 172 ? -0.026 -21.770 14.581 1.00 59.12 172 SER A O 1
ATOM 1350 N N . ALA A 1 173 ? -0.790 -21.844 12.467 1.00 62.12 173 ALA A N 1
ATOM 1351 C CA . ALA A 1 173 ? 0.482 -21.396 11.893 1.00 62.12 173 ALA A CA 1
ATOM 1352 C C . ALA A 1 173 ? 0.800 -20.023 12.490 1.00 62.12 173 ALA A C 1
ATOM 1354 O O . ALA A 1 173 ? -0.108 -19.234 12.657 1.00 62.12 173 ALA A O 1
ATOM 1355 N N . ARG A 1 174 ? 2.027 -19.714 12.889 1.00 67.31 174 ARG A N 1
ATOM 1356 C CA . ARG A 1 174 ? 2.376 -18.366 13.367 1.00 67.31 174 ARG A CA 1
ATOM 1357 C C . ARG A 1 174 ? 3.483 -17.838 12.493 1.00 67.31 174 ARG A C 1
ATOM 1359 O O . ARG A 1 174 ? 4.274 -18.614 11.962 1.00 67.31 174 ARG A O 1
ATOM 1366 N N . TYR A 1 175 ? 3.533 -16.524 12.341 1.00 67.06 175 TYR A N 1
ATOM 1367 C CA . TYR A 1 175 ? 4.712 -15.915 11.756 1.00 67.06 175 TYR A CA 1
ATOM 1368 C C . TYR A 1 175 ? 5.856 -16.049 12.769 1.00 67.06 175 TYR A C 1
ATOM 1370 O O . TYR A 1 175 ? 5.828 -15.403 13.814 1.00 67.06 175 TYR A O 1
ATOM 1378 N N . ALA A 1 176 ? 6.815 -16.932 12.491 1.00 63.00 176 ALA A N 1
ATOM 1379 C CA . ALA A 1 176 ? 8.064 -16.998 13.240 1.00 63.00 176 ALA A CA 1
ATOM 1380 C C . ALA A 1 176 ? 9.064 -16.016 12.595 1.00 63.00 176 ALA A C 1
ATOM 1382 O O . ALA A 1 176 ? 9.148 -15.991 11.361 1.00 63.00 176 ALA A O 1
ATOM 1383 N N . PRO A 1 177 ? 9.733 -15.159 13.383 1.00 58.47 177 PRO A N 1
ATOM 1384 C CA . PRO A 1 177 ? 10.731 -14.213 12.885 1.00 58.47 177 PRO A CA 1
ATOM 1385 C C . PRO A 1 177 ? 11.951 -14.906 12.272 1.00 58.47 177 PRO A C 1
ATOM 1387 O O . PRO A 1 177 ? 12.321 -16.001 12.754 1.00 58.47 177 PRO A O 1
#

Nearest PDB structures (foldseek):
  5in1-assembly1_B  TM=6.949E-01  e=1.201E-01  Oryza sativa
  2eko-assembly1_A  TM=5.219E-01  e=2.934E-02  Homo sapiens
  5j26-assembly1_A  TM=6.971E-01  e=2.958E-01  Homo sapiens
  6bph-assembly1_A-2  TM=7.107E-01  e=8.632E-01  Homo sapiens
  2lcc-assembly1_A  TM=6.056E-01  e=2.127E+00  Homo sapiens

Sequence (177 aa):
MRHSGIADAAIIAVMADERCMHDMLPGQCGQRPCRDIPQGLVARVYVTEGGDVLHRSPDCRALREGQLKAARRGQQLHEPRSIDVIDALGADRAVCIQCFPDYVPEGTKLCWVRGDDGRWVPGLLTRWKHDADRWRGWVSYLAETGQVTTLKDQDDLRPREVGERPPRSGDSARYAP

Organism: NCBI:txid478107

Mean predicted aligned error: 8.96 Å

Secondary structure (DSSP, 8-state):
-----SHHHHHHHTTS----TTSPPTTT--STTTSPPPTT--SEEEE-TT--EEBSSTT-HHHHHHHHHHHHTTPPP-PPEEEEHHHHHTTTPEEPTTT-TT---TT-EEEEEE-TTS-EEEEEEEEEEEETTEEEEEEEEEETTEEEEEEEEGGGEEE--TTPPPPPTT-------

Foldseek 3Di:
DDDDDPVVVVVVVVVFPPQDPVNHTQPPDLDPPSDDDAPQDDQKWKDFVVGQETAPDQPDPQNVLVQVVCVVVVHDHGRIDIDTVSVSVVVVRHYFCVRRVQGAPPQWFWKFFQAPVRWTFIKIFRDWDDDPNWIWTFIWTQYPSHTDTDIGTQQRIAGDDVPDDTDDVPDDHTDDD

Radius of gyration: 21.63 Å; Cα contacts (8 Å, |Δi|>4): 283; chains: 1; bounding box: 59×51×60 Å

Solvent-accessible surface area (backbone atoms only — not comparable to full-atom values): 10733 Å² total; per-residue (Å²): 142,84,91,88,82,63,69,69,66,55,62,62,54,69,75,68,70,65,47,45,101,82,76,30,51,77,85,68,41,76,45,79,87,67,39,80,78,58,73,58,66,62,70,57,28,19,32,34,75,98,51,58,50,37,27,70,44,79,78,36,66,63,56,52,52,49,47,53,52,34,48,77,70,74,42,85,79,58,74,64,44,79,44,54,36,53,67,44,51,76,65,75,40,46,69,34,50,87,64,30,62,62,41,67,60,88,80,43,41,51,19,32,32,52,44,96,88,70,46,58,40,66,27,35,38,58,46,80,45,80,55,95,97,40,54,30,34,35,33,37,33,71,51,98,95,37,76,46,76,48,80,39,50,36,90,44,31,27,72,46,62,80,89,61,76,71,74,61,96,82,67,77,75,58,48,76,133

pLDDT: mean 85.94, std 14.68, range [39.28, 98.12]